Protein 8RXG (pdb70)

Secondary structure (DSSP, 8-state):
-HHHHHHHHHHHHHHTTHHHHHHHHHHHHHHHHHT-GGG-BTTBEEEHHHHHHHTT--HHHHHHHHHHHHHTTSEEE-STTEEEE-TTHHHHHHHHHHHHIIIIITHHHHH-HHHHHH-HHHHHHHS---HHHHHHHHHHHHHHHTHHHHHHHHHHT--SEEEEET-TT-HHHHHHHHHSTT-EEEEEES-HHHHHHHHHHHHHHT-TTTEEEEE--SGGGTT--GGGTT-SEEEEES-GGGGTTTTHHHHHHHHHHHHHHSPTT-EEEEEEEPS---STTTHHHHHHHHHIIIIIS---PPPHHHHHHHHHHTT-SEEEEEE-SSTTEEEEEEE-

B-factor: mean 53.88, std 21.33, range [23.77, 116.57]

Foldseek 3Di:
DVVVVVCVVVVCVVCPCVVLLVVLLVLLVVCVVLVNNVQAAQVFKDQLVVVCVVSVHPSVVVVVSQVVVVVSVQWPADDVRIIYGHPCNLVSLLSSLLVLQLCPQLVLCVPCVVVCVVPVVVSLVVRDGDVVSNVSSVVSVCPAWPLVVVLVVLLVLLWQEEEEAQCFLVPSVLSSCVNRPNHAYEYEHQDPVRLVNNCVVCVVSPNPVRYHYHHDHLLVCLVVVVVLAATQEYEYEAPLQLCPDPNVVSSLSSLLSNQVRYHAFGKYKYKHFAAQDDDPLQRPSNPSVRCCCCRRVVTDHHHPVRVQVSNVVSVQPDKDWDDINSRRIIIIIGTD

Structure (mmCIF, N/CA/C/O backbone):
data_8RXG
#
_entry.id   8RXG
#
_cell.length_a   67.205
_cell.length_b   67.205
_cell.length_c   183.006
_cell.angle_alpha   90
_cell.angle_beta   90
_cell.angle_gamma   90
#
_symmetry.space_group_name_H-M   'P 43 21 2'
#
loop_
_entity.id
_entity.type
_entity.pdbx_description
1 polymer Methyltransferase
2 non-polymer 'ZINC ION'
3 non-polymer '2-OXO-4-METHYLPENTANOIC ACID'
4 non-polymer 'CHLORIDE ION'
5 non-polymer S-ADENOSYLMETHIONINE
6 water water
#
loop_
_atom_site.group_PDB
_atom_site.id
_atom_site.type_symbol
_atom_site.label_atom_id
_atom_site.label_alt_id
_atom_site.label_comp_id
_atom_site.label_asym_id
_atom_site.label_entity_id
_atom_site.label_seq_id
_atom_site.pdbx_PDB_ins_code
_atom_site.Cartn_x
_atom_site.Cartn_y
_atom_site.Cartn_z
_atom_site.occupancy
_atom_site.B_iso_or_equiv
_atom_site.auth_seq_id
_atom_site.auth_comp_id
_atom_site.auth_asym_id
_atom_site.auth_atom_id
_atom_site.pdbx_PDB_model_num
ATOM 1 N N . HIS A 1 4 ? 42.802 5.594 10.514 1 71.53 4 HIS A N 1
ATOM 2 C CA . HIS A 1 4 ? 42.578 6.929 11.074 1 71.67 4 HIS A CA 1
ATOM 3 C C . HIS A 1 4 ? 42.774 8.019 9.983 1 70.82 4 HIS A C 1
ATOM 4 O O . HIS A 1 4 ? 41.873 8.836 9.771 1 69.63 4 HIS A O 1
ATOM 9 N N . ASP A 1 5 ? 43.926 8.008 9.272 1 70.76 5 ASP A N 1
ATOM 10 C CA . ASP A 1 5 ? 44.158 8.973 8.205 1 71.19 5 ASP A CA 1
ATOM 11 C C . ASP A 1 5 ? 43.211 8.633 7.05 1 69.54 5 ASP A C 1
ATOM 12 O O . ASP A 1 5 ? 42.558 9.536 6.52 1 69.42 5 ASP A O 1
ATOM 21 N N . ILE A 1 6 ? 43.105 7.327 6.694 1 67.95 6 ILE A N 1
ATOM 22 C CA . ILE A 1 6 ? 42.209 6.878 5.626 1 67.12 6 ILE A CA 1
ATOM 23 C C . ILE A 1 6 ? 40.755 7.211 6.024 1 63.41 6 ILE A C 1
ATOM 24 O O . ILE A 1 6 ? 40.044 7.827 5.234 1 63.35 6 ILE A O 1
ATOM 40 N N . ALA A 1 7 ? 40.346 6.867 7.259 1 60.55 7 ALA A N 1
ATOM 41 C CA . ALA A 1 7 ? 39.006 7.171 7.769 1 59.14 7 ALA A CA 1
ATOM 42 C C . ALA A 1 7 ? 38.679 8.684 7.804 1 56.53 7 ALA A C 1
ATOM 43 O O . ALA A 1 7 ? 37.548 9.033 7.539 1 56.49 7 ALA A O 1
ATOM 50 N N . ALA A 1 8 ? 39.653 9.565 8.09 1 54.81 8 ALA A N 1
ATOM 51 C CA . ALA A 1 8 ? 39.441 11.017 8.089 1 53.34 8 ALA A CA 1
ATOM 52 C C . ALA A 1 8 ? 39.187 11.522 6.7 1 51.82 8 ALA A C 1
ATOM 53 O O . ALA A 1 8 ? 38.436 12.474 6.547 1 51.82 8 ALA A O 1
ATOM 60 N N . GLN A 1 9 ? 39.88 10.972 5.69 1 50.75 9 GLN A N 1
ATOM 61 C CA . GLN A 1 9 ? 39.687 11.411 4.316 1 49.34 9 GLN A CA 1
ATOM 62 C C . GLN A 1 9 ? 38.34 10.934 3.834 1 46.83 9 GLN A C 1
ATOM 63 O O . GLN A 1 9 ? 37.586 11.718 3.268 1 46.73 9 GLN A O 1
ATOM 77 N N . HIS A 1 10 ? 37.99 9.674 4.119 1 45.39 10 HIS A N 1
ATOM 78 C CA . HIS A 1 10 ? 36.675 9.16 3.738 1 45.36 10 HIS A CA 1
ATOM 79 C C . HIS A 1 10 ? 35.558 9.931 4.45 1 42.68 10 HIS A C 1
ATOM 80 O O . HIS A 1 10 ? 34.475 10.11 3.874 1 41.68 10 HIS A O 1
ATOM 94 N N . LEU A 1 11 ? 35.83 10.427 5.701 1 40.21 11 LEU A N 1
ATOM 95 C CA . LEU A 1 11 ? 34.833 11.193 6.436 1 37.13 11 LEU A CA 1
ATOM 96 C C . LEU A 1 11 ? 34.505 12.486 5.683 1 35.26 11 LEU A C 1
ATOM 97 O O . LEU A 1 11 ? 33.332 12.742 5.412 1 34.37 11 LEU A O 1
ATOM 113 N N . ALA A 1 12 ? 35.526 13.304 5.386 1 36.14 12 ALA A N 1
ATOM 114 C CA . ALA A 1 12 ? 35.355 14.576 4.666 1 37.72 12 ALA A CA 1
ATOM 115 C C . ALA A 1 12 ? 34.721 14.375 3.286 1 36.87 12 ALA A C 1
ATOM 116 O O . ALA A 1 12 ? 33.781 15.116 2.946 1 36.85 12 ALA A O 1
ATOM 123 N N . ASP A 1 13 ? 35.168 13.331 2.542 1 36.2 13 ASP A N 1
ATOM 124 C CA . ASP A 1 13 ? 34.629 13.026 1.216 1 36.45 13 ASP A CA 1
ATOM 125 C C . ASP A 1 13 ? 33.166 12.665 1.326 1 33.7 13 ASP A C 1
ATOM 126 O O . ASP A 1 13 ? 32.38 13.109 0.509 1 33.31 13 ASP A O 1
ATOM 135 N N . GLY A 1 14 ? 32.826 11.812 2.292 1 31.93 14 GLY A N 1
ATOM 136 C CA . GLY A 1 14 ? 31.456 11.362 2.478 1 31.81 14 GLY A CA 1
ATOM 137 C C . GLY A 1 14 ? 30.521 12.465 2.912 1 31.98 14 GLY A C 1
ATOM 138 O O . GLY A 1 14 ? 29.416 12.57 2.39 1 31.52 14 GLY A O 1
ATOM 142 N N . ILE A 1 15 ? 30.986 13.357 3.812 1 32.32 15 ILE A N 1
ATOM 143 C CA . ILE A 1 15 ? 30.184 14.521 4.219 1 32.46 15 ILE A CA 1
ATOM 144 C C . ILE A 1 15 ? 29.849 15.395 2.987 1 31.34 15 ILE A C 1
ATOM 145 O O . ILE A 1 15 ? 28.704 15.79 2.8 1 31.46 15 ILE A O 1
ATOM 161 N N . ALA A 1 16 ? 30.841 15.672 2.147 1 30.98 16 ALA A N 1
ATOM 162 C CA . ALA A 1 16 ? 30.657 16.473 0.923 1 32.08 16 ALA A CA 1
ATOM 163 C C . ALA A 1 16 ? 29.676 15.779 -0.048 1 30.95 16 ALA A C 1
ATOM 164 O O . ALA A 1 16 ? 28.786 16.421 -0.577 1 32.04 16 ALA A O 1
ATOM 171 N N . ALA A 1 17 ? 29.815 14.474 -0.231 1 29.6 17 ALA A N 1
ATOM 172 C CA . ALA A 1 17 ? 28.954 13.696 -1.12 1 29.47 17 ALA A CA 1
ATOM 173 C C . ALA A 1 17 ? 27.503 13.633 -0.633 1 29.06 17 ALA A C 1
ATOM 174 O O . ALA A 1 17 ? 26.591 13.809 -1.43 1 27.93 17 ALA A O 1
ATOM 181 N N . SER A 1 18 ? 27.28 13.423 0.678 1 28.27 18 SER A N 1
ATOM 182 C CA . SER A 1 18 ? 25.934 13.349 1.226 1 28.07 18 SER A CA 1
ATOM 183 C C . SER A 1 18 ? 25.281 14.728 1.249 1 28.41 18 SER A C 1
ATOM 184 O O . SER A 1 18 ? 24.097 14.836 0.974 1 28.68 18 SER A O 1
ATOM 192 N N . GLY A 1 19 ? 26.063 15.785 1.488 1 28.72 19 GLY A N 1
ATOM 193 C CA . GLY A 1 19 ? 25.527 17.142 1.518 1 29.04 19 GLY A CA 1
ATOM 194 C C . GLY A 1 19 ? 24.311 17.311 2.445 1 28.51 19 GLY A C 1
ATOM 195 O O . GLY A 1 19 ? 24.301 16.779 3.545 1 27.82 19 GLY A O 1
ATOM 199 N N . PRO A 1 20 ? 23.217 17.955 1.976 1 28.99 20 PRO A N 1
ATOM 200 C CA . PRO A 1 20 ? 22.045 18.145 2.834 1 28.34 20 PRO A CA 1
ATOM 201 C C . PRO A 1 20 ? 21.014 17.031 2.765 1 27.54 20 PRO A C 1
ATOM 202 O O . PRO A 1 20 ? 19.985 17.159 3.422 1 27.26 20 PRO A O 1
ATOM 213 N N . ALA A 1 21 ? 21.27 15.954 2.01 1 27 21 ALA A N 1
ATOM 214 C CA . ALA A 1 21 ? 20.291 14.891 1.838 1 26.42 21 ALA A CA 1
ATOM 215 C C . ALA A 1 21 ? 19.939 14.146 3.165 1 25.95 21 ALA A C 1
ATOM 216 O O . ALA A 1 21 ? 18.748 13.936 3.367 1 25.14 21 ALA A O 1
ATOM 223 N N . PRO A 1 22 ? 20.863 13.779 4.101 1 26.04 22 PRO A N 1
ATOM 224 C CA . PRO A 1 22 ? 20.412 13.156 5.384 1 26.17 22 PRO A CA 1
ATOM 225 C C . PRO A 1 22 ? 19.443 14.034 6.181 1 26.41 22 PRO A C 1
ATOM 226 O O . PRO A 1 22 ? 18.39 13.564 6.597 1 26.97 22 PRO A O 1
ATOM 237 N N . ASP A 1 23 ? 19.754 15.346 6.313 1 26.8 23 ASP A N 1
ATOM 238 C CA . ASP A 1 23 ? 18.885 16.29 7.013 1 27.81 23 ASP A CA 1
ATOM 239 C C . ASP A 1 23 ? 17.504 16.381 6.368 1 27.25 23 ASP A C 1
ATOM 240 O O . ASP A 1 23 ? 16.519 16.294 7.087 1 27.74 23 ASP A O 1
ATOM 249 N N . LEU A 1 24 ? 17.437 16.523 5.041 1 28.09 24 LEU A N 1
ATOM 250 C CA . LEU A 1 24 ? 16.157 16.629 4.371 1 28.1 24 LEU A CA 1
ATOM 251 C C . LEU A 1 24 ? 15.389 15.357 4.433 1 25.61 24 LEU A C 1
ATOM 252 O O . LEU A 1 24 ? 14.18 15.388 4.626 1 24.88 24 LEU A O 1
ATOM 268 N N . ALA A 1 25 ? 16.078 14.217 4.26 1 25.13 25 ALA A N 1
ATOM 269 C CA . ALA A 1 25 ? 15.404 12.918 4.346 1 25.9 25 ALA A CA 1
ATOM 270 C C . ALA A 1 25 ? 14.751 12.722 5.723 1 26.75 25 ALA A C 1
ATOM 271 O O . ALA A 1 25 ? 13.616 12.227 5.81 1 26.68 25 ALA A O 1
ATOM 278 N N . ALA A 1 26 ? 15.479 13.107 6.792 1 27.18 26 ALA A N 1
ATOM 279 C CA . ALA A 1 26 ? 14.958 12.953 8.146 1 27.62 26 ALA A CA 1
ATOM 280 C C . ALA A 1 26 ? 13.794 13.891 8.383 1 26.74 26 ALA A C 1
ATOM 281 O O . ALA A 1 26 ? 12.775 13.473 8.929 1 26.06 26 ALA A O 1
ATOM 288 N N . ALA A 1 27 ? 13.944 15.174 8.044 1 27.15 27 ALA A N 1
ATOM 289 C CA . ALA A 1 27 ? 12.881 16.152 8.231 1 28.18 27 ALA A CA 1
ATOM 290 C C . ALA A 1 27 ? 11.562 15.708 7.53 1 29.1 27 ALA A C 1
ATOM 291 O O . ALA A 1 27 ? 10.49 15.748 8.154 1 28.6 27 ALA A O 1
ATOM 298 N N . ALA A 1 28 ? 11.66 15.23 6.289 1 29.29 28 ALA A N 1
ATOM 299 C CA . ALA A 1 28 ? 10.492 14.882 5.503 1 28.5 28 ALA A CA 1
ATOM 300 C C . ALA A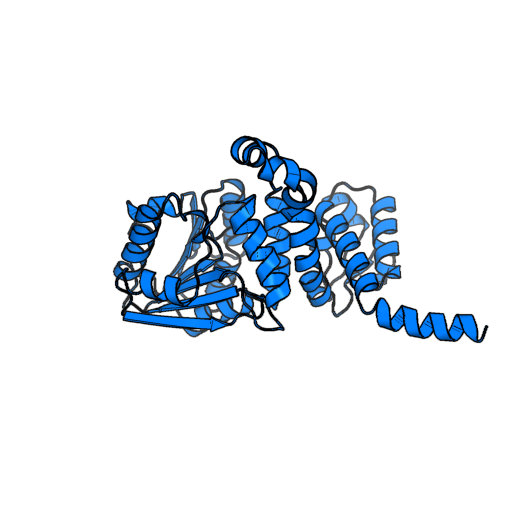 1 28 ? 9.751 13.71 6.129 1 27.73 28 ALA A C 1
ATOM 301 O O . ALA A 1 28 ? 8.516 13.724 6.188 1 28.13 28 ALA A O 1
ATOM 308 N N . ALA A 1 29 ? 10.489 12.705 6.578 1 26.99 29 ALA A N 1
ATOM 309 C CA . ALA A 1 29 ? 9.885 11.532 7.185 1 27.75 29 ALA A CA 1
ATOM 310 C C . ALA A 1 29 ? 9.232 11.88 8.534 1 28.91 29 ALA A C 1
ATOM 311 O O . ALA A 1 29 ? 8.11 11.473 8.771 1 29.42 29 ALA A O 1
ATOM 318 N N . PHE A 1 30 ? 9.914 12.63 9.398 1 29.05 30 PHE A N 1
ATOM 319 C CA . PHE A 1 30 ? 9.334 13.019 10.682 1 29.64 30 PHE A CA 1
ATOM 320 C C . PHE A 1 30 ? 8.073 13.883 10.482 1 29.66 30 PHE A C 1
ATOM 321 O O . PHE A 1 30 ? 7.043 13.664 11.175 1 29.6 30 PHE A O 1
ATOM 338 N N . LEU A 1 31 ? 8.144 14.832 9.535 1 28.88 31 LEU A N 1
ATOM 339 C CA . LEU A 1 31 ? 7.025 15.726 9.301 1 29.86 31 LEU A CA 1
ATOM 340 C C . LEU A 1 31 ? 5.851 15.078 8.586 1 29.77 31 LEU A C 1
ATOM 341 O O . LEU A 1 31 ? 4.697 15.352 8.97 1 30.15 31 LEU A O 1
ATOM 357 N N . GLU A 1 32 ? 6.094 14.13 7.639 1 28.91 32 GLU A N 1
ATOM 358 C CA . GLU A 1 32 ? 4.988 13.406 7.048 1 29.37 32 GLU A CA 1
ATOM 359 C C . GLU A 1 32 ? 4.322 12.509 8.129 1 29.28 32 GLU A C 1
ATOM 360 O O . GLU A 1 32 ? 3.093 12.5 8.238 1 28.29 32 GLU A O 1
ATOM 372 N N . MET A 1 33 ? 5.116 11.798 8.94 1 30.21 33 MET A N 1
ATOM 373 C CA . MET A 1 33 ? 4.573 10.967 10.011 1 31.58 33 MET A CA 1
ATOM 374 C C . MET A 1 33 ? 3.77 11.808 11.007 1 31.44 33 MET A C 1
ATOM 375 O O . MET A 1 33 ? 2.632 11.444 11.364 1 30.65 33 MET A O 1
ATOM 389 N N . GLY A 1 34 ? 4.345 12.946 11.414 1 30.81 34 GLY A N 1
ATOM 390 C CA . GLY A 1 34 ? 3.686 13.854 12.343 1 31.68 34 GLY A CA 1
ATOM 391 C C . GLY A 1 34 ? 2.423 14.476 11.769 1 32.04 34 GLY A C 1
ATOM 392 O O . GLY A 1 34 ? 1.452 14.644 12.491 1 31.85 34 GLY A O 1
ATOM 396 N N . ASP A 1 35 ? 2.395 14.744 10.453 1 32.09 35 ASP A N 1
ATOM 397 C CA . ASP A 1 35 ? 1.217 15.315 9.823 1 32.45 35 ASP A CA 1
ATOM 398 C C . ASP A 1 35 ? 0.095 14.304 9.741 1 31.77 35 ASP A C 1
ATOM 399 O O . ASP A 1 35 ? -1.064 14.65 10.023 1 32.47 35 ASP A O 1
ATOM 408 N N . ARG A 1 36 ? 0.416 13.057 9.42 1 30.84 36 ARG A N 1
ATOM 409 C CA . ARG A 1 36 ? -0.599 11.993 9.395 1 32.8 36 ARG A CA 1
ATOM 410 C C . ARG A 1 36 ? -1.204 11.755 10.798 1 34.63 36 ARG A C 1
ATOM 411 O O . ARG A 1 36 ? -2.399 11.467 10.929 1 34.73 36 ARG A O 1
ATOM 432 N N . LEU A 1 37 ? -0.407 11.94 11.84 1 35.62 37 LEU A N 1
ATOM 433 C CA . LEU A 1 37 ? -0.877 11.852 13.226 1 35.73 37 LEU A CA 1
ATOM 434 C C . LEU A 1 37 ? -1.71 13.064 13.656 1 36.93 37 LEU A C 1
ATOM 435 O O . LEU A 1 37 ? -2.439 12.962 14.649 1 37.72 37 LEU A O 1
ATOM 451 N N . GLY A 1 38 ? -1.565 14.193 12.961 1 36.98 38 GLY A N 1
ATOM 452 C CA . GLY A 1 38 ? -2.237 15.454 13.266 1 37.07 38 GLY A CA 1
ATOM 453 C C . GLY A 1 38 ? -1.423 16.362 14.188 1 36.84 38 GLY A C 1
ATOM 454 O O . GLY A 1 38 ? -1.907 17.417 14.589 1 37.31 38 GLY A O 1
ATOM 458 N N . VAL A 1 39 ? -0.185 15.953 14.531 1 35.82 39 VAL A N 1
ATOM 459 C CA . VAL A 1 39 ? 0.745 16.675 15.395 1 35.5 39 VAL A CA 1
ATOM 460 C C . VAL A 1 39 ? 1.36 17.923 14.747 1 33.97 39 VAL A C 1
ATOM 461 O O . VAL A 1 39 ? 1.507 18.958 15.416 1 33.31 39 VAL A O 1
ATOM 474 N N . VAL A 1 40 ? 1.72 17.849 13.463 1 33.98 40 VAL A N 1
ATOM 475 C CA . VAL A 1 40 ? 2.423 18.957 12.817 1 34.02 40 VAL A CA 1
ATOM 476 C C . VAL A 1 40 ? 1.612 20.275 12.851 1 34.71 40 VAL A C 1
ATOM 477 O O . VAL A 1 40 ? 2.202 21.343 13.061 1 34.26 40 VAL A O 1
ATOM 490 N N . ALA A 1 41 ? 0.289 20.203 12.738 1 36.08 41 ALA A N 1
ATOM 491 C CA . ALA A 1 41 ? -0.609 21.362 12.825 1 38.12 41 ALA A CA 1
ATOM 492 C C . ALA A 1 41 ? -0.507 22.099 14.192 1 39.87 41 ALA A C 1
ATOM 493 O O . ALA A 1 41 ? -0.905 23.269 14.291 1 41.41 41 ALA A O 1
ATOM 500 N N . HIS A 1 42 ? -0.075 21.404 15.251 1 39.29 42 HIS A N 1
ATOM 501 C CA . HIS A 1 42 ? 0.075 22.029 16.58 1 39.17 42 HIS A CA 1
ATOM 502 C C . HIS A 1 42 ? 1.528 22.543 16.803 1 39.49 42 HIS A C 1
ATOM 503 O O . HIS A 1 42 ? 1.795 23.138 17.85 1 40.01 42 HIS A O 1
ATOM 517 N N . LEU A 1 43 ? 2.448 22.325 15.849 1 39.07 43 LEU A N 1
ATOM 518 C CA . LEU A 1 43 ? 3.825 22.779 15.938 1 39.37 43 LEU A CA 1
ATOM 519 C C . LEU A 1 43 ? 4.01 24.141 15.264 1 40.42 43 LEU A C 1
ATOM 520 O O . LEU A 1 43 ? 3.723 24.301 14.065 1 41.31 43 LEU A O 1
ATOM 536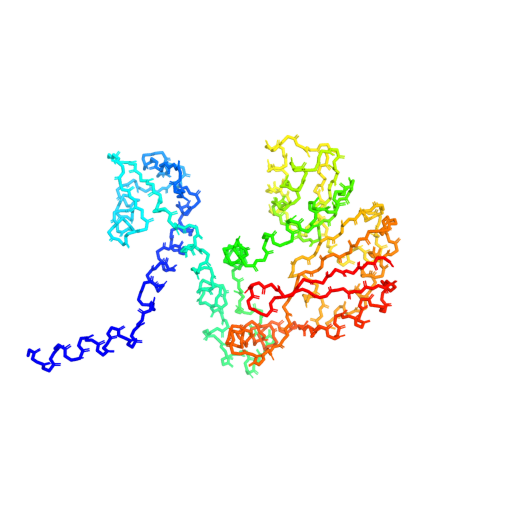 N N . ASP A 1 44 ? 4.514 25.108 16.035 1 39.41 44 ASP A N 1
ATOM 537 C CA . ASP A 1 44 ? 4.738 26.456 15.573 1 40.37 44 ASP A CA 1
ATOM 538 C C . ASP A 1 44 ? 5.939 27.061 16.322 1 39.88 44 ASP A C 1
ATOM 539 O O . ASP A 1 44 ? 6.092 26.838 17.532 1 39.52 44 ASP A O 1
ATOM 548 N N . PRO A 1 45 ? 6.794 27.849 15.634 1 40.46 45 PRO A N 1
ATOM 549 C CA . PRO A 1 45 ? 7.943 28.437 16.33 1 40.9 45 PRO A CA 1
ATOM 550 C C . PRO A 1 45 ? 7.601 29.467 17.42 1 41.12 45 PRO A C 1
ATOM 551 O O . PRO A 1 45 ? 8.476 29.799 18.204 1 42.09 45 PRO A O 1
ATOM 562 N N . ASP A 1 46 ? 6.389 30.036 17.418 1 40.29 46 ASP A N 1
ATOM 563 C CA . ASP A 1 46 ? 5.991 31.078 18.345 1 41.69 46 ASP A CA 1
ATOM 564 C C . ASP A 1 46 ? 5.103 30.61 19.512 1 42.16 46 ASP A C 1
ATOM 565 O O . ASP A 1 46 ? 4.665 31.443 20.298 1 43.75 46 ASP A O 1
ATOM 574 N N . ARG A 1 47 ? 4.809 29.322 19.618 1 41.7 47 ARG A N 1
ATOM 575 C CA . ARG A 1 47 ? 4.029 28.801 20.751 1 42.31 47 ARG A CA 1
ATOM 576 C C . ARG A 1 47 ? 4.327 27.329 21.01 1 40.48 47 ARG A C 1
ATOM 577 O O . ARG A 1 47 ? 4.88 26.634 20.165 1 38.44 47 ARG A O 1
ATOM 598 N N . THR A 1 48 ? 3.994 26.882 22.223 1 40.55 48 THR A N 1
ATOM 599 C CA . THR A 1 48 ? 4.212 25.504 22.604 1 41.11 48 THR A CA 1
ATOM 600 C C . THR A 1 48 ? 2.997 24.617 22.377 1 42.19 48 THR A C 1
ATOM 601 O O . THR A 1 48 ? 1.863 25.049 22.444 1 43.85 48 THR A O 1
ATOM 612 N N . LEU A 1 49 ? 3.273 23.36 22.209 1 41.57 49 LEU A N 1
ATOM 613 C CA . LEU A 1 49 ? 2.34 22.268 22.122 1 42.4 49 LEU A CA 1
ATOM 614 C C . LEU A 1 49 ? 2.371 21.671 23.548 1 42.08 49 LEU A C 1
ATOM 615 O O . LEU A 1 49 ? 3.439 21.268 24.012 1 42.71 49 LEU A O 1
ATOM 631 N N . GLU A 1 50 ? 1.235 21.574 24.21 1 40.52 50 GLU A N 1
ATOM 632 C CA . GLU A 1 50 ? 1.126 20.914 25.515 1 39.57 50 GLU A CA 1
ATOM 633 C C . GLU A 1 50 ? 0.709 19.471 25.268 1 39.43 50 GLU A C 1
ATOM 634 O O . GLU A 1 50 ? -0.397 19.223 24.787 1 39.41 50 GLU A O 1
ATOM 646 N N . THR A 1 51 ? 1.603 18.515 25.561 1 39.09 51 THR A N 1
ATOM 647 C CA . THR A 1 51 ? 1.338 17.11 25.248 1 40.35 51 THR A CA 1
ATOM 648 C C . THR A 1 51 ? 0.094 16.535 25.885 1 41.44 51 THR A C 1
ATOM 649 O O . THR A 1 51 ? -0.563 15.72 25.247 1 42.07 51 THR A O 1
ATOM 660 N N . ALA A 1 52 ? -0.236 16.906 27.133 1 41.92 52 ALA A N 1
ATOM 661 C CA . ALA A 1 52 ? -1.43 16.372 27.793 1 42.38 52 ALA A CA 1
ATOM 662 C C . ALA A 1 52 ? -2.694 16.701 26.981 1 42.26 52 ALA A C 1
ATOM 663 O O . ALA A 1 52 ? -3.564 15.837 26.828 1 43.51 52 ALA A O 1
ATOM 670 N N . GLU A 1 53 ? -2.792 17.939 26.477 1 39.55 53 GLU A N 1
ATOM 671 C CA . GLU A 1 53 ? -3.95 18.382 25.73 1 40.44 53 GLU A CA 1
ATOM 672 C C . GLU A 1 53 ? -3.999 17.884 24.307 1 40.85 53 GLU A C 1
ATOM 673 O O . GLU A 1 53 ? -5.06 17.456 23.846 1 41.55 53 GLU A O 1
ATOM 685 N N . VAL A 1 54 ? -2.842 17.897 23.619 1 39.7 54 VAL A N 1
ATOM 686 C CA . VAL A 1 54 ? -2.721 17.464 22.212 1 39.7 54 VAL A CA 1
ATOM 687 C C . VAL A 1 54 ? -2.939 15.965 22.082 1 38.69 54 VAL A C 1
ATOM 688 O O . VAL A 1 54 ? -3.618 15.526 21.151 1 38.9 54 VAL A O 1
ATOM 701 N N . ALA A 1 55 ? -2.427 15.177 23.025 1 38.18 55 ALA A N 1
ATOM 702 C CA . ALA A 1 55 ? -2.65 13.727 23.01 1 39.35 55 ALA A CA 1
ATOM 703 C C . ALA A 1 55 ? -4.152 13.436 23.133 1 40.18 55 ALA A C 1
ATOM 704 O O . ALA A 1 55 ? -4.647 12.611 22.386 1 41.03 55 ALA A O 1
ATOM 711 N N . ALA A 1 56 ? -4.885 14.198 23.988 1 39.21 56 ALA A N 1
ATOM 712 C CA . ALA A 1 56 ? -6.347 14.014 24.13 1 40.03 56 ALA A CA 1
ATOM 713 C C . ALA A 1 56 ? -7.095 14.473 22.851 1 40.59 56 ALA A C 1
ATOM 714 O O . ALA A 1 56 ? -8.003 13.786 22.398 1 40.53 56 ALA A O 1
ATOM 721 N N . ALA A 1 57 ? -6.671 15.6 22.25 1 40.35 57 ALA A N 1
ATOM 722 C CA . ALA A 1 57 ? -7.279 16.156 21.041 1 41.03 57 ALA A CA 1
ATOM 723 C C . ALA A 1 57 ? -7.114 15.237 19.805 1 42.42 57 ALA A C 1
ATOM 724 O O . ALA A 1 57 ? -8.041 15.101 18.998 1 43.84 57 ALA A O 1
ATOM 731 N N . LEU A 1 58 ? -5.95 14.614 19.683 1 40.76 58 LEU A N 1
ATOM 732 C CA . LEU A 1 58 ? -5.641 13.698 18.601 1 41.04 58 LEU A CA 1
ATOM 733 C C . LEU A 1 58 ? -5.951 12.225 18.918 1 42.21 58 LEU A C 1
ATOM 734 O O . LEU A 1 58 ? -5.67 11.367 18.074 1 42.85 58 LEU A O 1
ATOM 750 N N . ASP A 1 59 ? -6.465 11.923 20.113 1 42.25 59 ASP A N 1
ATOM 751 C CA . ASP A 1 59 ? -6.748 10.559 20.556 1 44.29 59 ASP A CA 1
ATOM 752 C C . ASP A 1 59 ? -5.508 9.647 20.415 1 44.28 59 ASP A C 1
ATOM 753 O O . ASP A 1 59 ? -5.577 8.555 19.836 1 45.18 59 ASP A O 1
ATOM 762 N N . LEU A 1 60 ? -4.366 10.14 20.915 1 42.63 60 LEU A N 1
ATOM 763 C CA . LEU A 1 60 ? -3.133 9.388 20.955 1 41.87 60 LEU A CA 1
ATOM 764 C C . LEU A 1 60 ? -2.713 9.131 22.39 1 43.22 60 LEU A C 1
ATOM 765 O O . LEU A 1 60 ? -2.938 10.003 23.225 1 44.02 60 LEU A O 1
ATOM 781 N N . PRO A 1 61 ? -2.061 7.995 22.727 1 43.76 61 PRO A N 1
ATOM 782 C CA . PRO A 1 61 ? -1.521 7.85 24.088 1 43.81 61 PRO A CA 1
ATOM 783 C C . PRO A 1 61 ? -0.429 8.904 24.298 1 42.85 61 PRO A C 1
ATOM 784 O O . PRO A 1 61 ? 0.436 9.1 23.42 1 41.59 61 PRO A O 1
ATOM 795 N N . GLU A 1 62 ? -0.517 9.658 25.425 1 41.9 62 GLU A N 1
ATOM 796 C CA . GLU A 1 62 ? 0.452 10.697 25.697 1 41.64 62 GLU A CA 1
ATOM 797 C C . GLU A 1 62 ? 1.897 10.151 25.752 1 41.57 62 GLU A C 1
ATOM 798 O O . GLU A 1 62 ? 2.769 10.819 25.184 1 41.03 62 GLU A O 1
ATOM 810 N N . PRO A 1 63 ? 2.196 8.965 26.359 1 41.35 63 PRO A N 1
ATOM 811 C CA . PRO A 1 63 ? 3.588 8.492 26.349 1 40.9 63 PRO A CA 1
ATOM 812 C C . PRO A 1 63 ? 4.182 8.339 24.912 1 39.76 63 PRO A C 1
ATOM 813 O O . PRO A 1 63 ? 5.323 8.74 24.682 1 38.67 63 PRO A O 1
ATOM 824 N N . ALA A 1 64 ? 3.39 7.827 23.952 1 39.38 64 ALA A N 1
ATOM 825 C CA . ALA A 1 64 ? 3.779 7.677 22.542 1 39.09 64 ALA A CA 1
ATOM 826 C C . ALA A 1 64 ? 4.017 9.04 21.88 1 38.04 64 ALA A C 1
ATOM 827 O O . ALA A 1 64 ? 5.03 9.209 21.182 1 38.84 64 ALA A O 1
ATOM 834 N N . LEU A 1 65 ? 3.118 10.033 22.128 1 36.85 65 LEU A N 1
ATOM 835 C CA . LEU A 1 6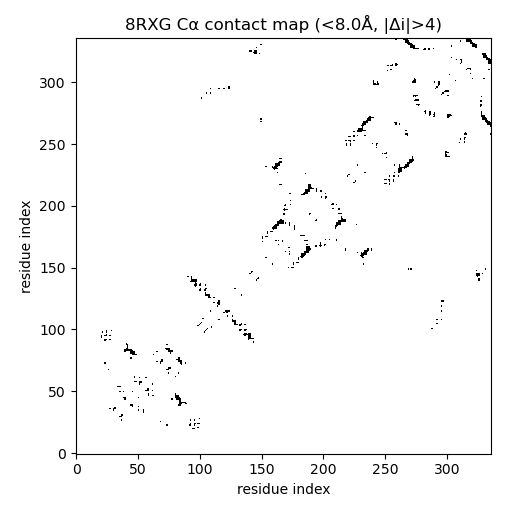5 ? 3.304 11.386 21.614 1 36.82 65 LEU A CA 1
ATOM 836 C C . LEU A 1 65 ? 4.589 11.996 22.158 1 36.82 65 LEU A C 1
ATOM 837 O O . LEU A 1 65 ? 5.332 12.648 21.414 1 36.79 65 LEU A O 1
ATOM 853 N N . VAL A 1 66 ? 4.864 11.773 23.453 1 37.25 66 VAL A N 1
ATOM 854 C CA . VAL A 1 66 ? 6.054 12.326 24.086 1 37.01 66 VAL A CA 1
ATOM 855 C C . VAL A 1 66 ? 7.319 11.731 23.453 1 35.62 66 VAL A C 1
ATOM 856 O O . VAL A 1 66 ? 8.273 12.465 23.237 1 35.08 66 VAL A O 1
ATOM 869 N N . ARG A 1 67 ? 7.336 10.407 23.209 1 35.4 67 ARG A N 1
ATOM 870 C CA . ARG A 1 67 ? 8.487 9.739 22.584 1 36.23 67 ARG A CA 1
ATOM 871 C C . ARG A 1 67 ? 8.734 10.277 21.16 1 36.08 67 ARG A C 1
ATOM 872 O O . ARG A 1 67 ? 9.879 10.465 20.771 1 36.66 67 ARG A O 1
ATOM 893 N N . TYR A 1 68 ? 7.654 10.55 20.394 1 35.55 68 TYR A N 1
ATOM 894 C CA . TYR A 1 68 ? 7.757 11.138 19.068 1 34.12 68 TYR A CA 1
ATOM 895 C C . TYR A 1 68 ? 8.373 12.533 19.187 1 33.23 68 TYR A C 1
ATOM 896 O O . TYR A 1 68 ? 9.327 12.837 18.477 1 33.11 68 TYR A O 1
ATOM 914 N N . LEU A 1 69 ? 7.85 13.357 20.084 1 32.95 69 LEU A N 1
ATOM 915 C CA . LEU A 1 69 ? 8.34 14.72 20.285 1 33.46 69 LEU A CA 1
ATOM 916 C C . LEU A 1 69 ? 9.777 14.772 20.798 1 33.62 69 LEU A C 1
ATOM 917 O O . LEU A 1 69 ? 10.528 15.652 20.372 1 34.07 69 LEU A O 1
ATOM 933 N N . ASP A 1 70 ? 10.18 13.808 21.626 1 34.07 70 ASP A N 1
ATOM 934 C CA . ASP A 1 70 ? 11.561 13.691 22.089 1 34.85 70 ASP A CA 1
ATOM 935 C C . ASP A 1 70 ? 12.496 13.265 20.94 1 33.62 70 ASP A C 1
ATOM 936 O O . ASP A 1 70 ? 13.638 13.686 20.941 1 33.23 70 ASP A O 1
ATOM 945 N N . ALA A 1 71 ? 12.034 12.427 20.009 1 32.43 71 ALA A N 1
ATOM 946 C CA . ALA A 1 71 ? 12.825 12.073 18.834 1 32.86 71 ALA A CA 1
ATOM 947 C C . ALA A 1 71 ? 12.962 13.316 17.949 1 31.91 71 ALA A C 1
ATOM 948 O O . ALA A 1 71 ? 14.066 13.601 17.492 1 31.31 71 ALA A O 1
ATOM 955 N N . VAL A 1 72 ? 11.866 14.085 17.726 1 32.03 72 VAL A N 1
ATOM 956 C CA . VAL A 1 72 ? 11.967 15.29 16.869 1 33.29 72 VAL A CA 1
ATOM 957 C C . VAL A 1 72 ? 12.755 16.423 17.597 1 32.77 72 VAL A C 1
ATOM 958 O O . VAL A 1 72 ? 13.394 17.256 16.931 1 33.05 72 VAL A O 1
ATOM 971 N N . GLU A 1 73 ? 12.797 16.406 18.924 1 31.8 73 GLU A N 1
ATOM 972 C CA . GLU A 1 73 ? 13.622 17.321 19.695 1 32.12 73 GLU A CA 1
ATOM 973 C C . GLU A 1 73 ? 15.1 16.961 19.479 1 32.26 73 GLU A C 1
ATOM 974 O O . GLU A 1 73 ? 15.944 17.844 19.267 1 31.63 73 GLU A O 1
ATOM 986 N N . SE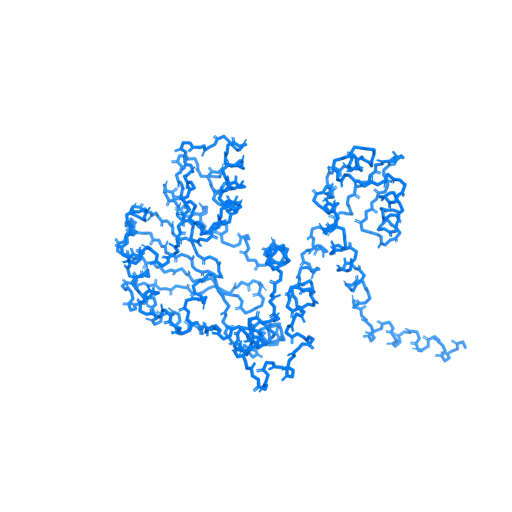R A 1 74 ? 15.421 15.665 19.555 1 33.1 74 SER A N 1
ATOM 987 C CA . SER A 1 74 ? 16.787 15.198 19.313 1 33.84 74 SER A CA 1
ATOM 988 C C . SER A 1 74 ? 17.238 15.584 17.878 1 33.86 74 SER A C 1
ATOM 989 O O . SER A 1 74 ? 18.365 16.036 17.661 1 33.11 74 SER A O 1
ATOM 997 N N . ALA A 1 75 ? 16.308 15.493 16.93 1 33.75 75 ALA A N 1
ATOM 998 C CA . ALA A 1 75 ? 16.529 15.875 15.545 1 34.25 75 ALA A CA 1
ATOM 999 C C . ALA A 1 75 ? 16.765 17.374 15.329 1 34.07 75 ALA A C 1
ATOM 1000 O O . ALA A 1 75 ? 17.229 17.738 14.271 1 35.02 75 ALA A O 1
ATOM 1007 N N . GLY A 1 76 ? 16.413 18.216 16.312 1 33.68 76 GLY A N 1
ATOM 1008 C CA . GLY A 1 76 ? 16.539 19.666 16.232 1 33.55 76 GLY A CA 1
ATOM 1009 C C . GLY A 1 76 ? 15.346 20.378 15.617 1 33.73 76 GLY A C 1
ATOM 1010 O O . GLY A 1 76 ? 15.395 21.596 15.4 1 33.89 76 GLY A O 1
ATOM 1014 N N . LEU A 1 77 ? 14.237 19.66 15.407 1 32.36 77 LEU A N 1
ATOM 1015 C CA . LEU A 1 77 ? 13.039 20.239 14.809 1 31.71 77 LEU A CA 1
ATOM 1016 C C . LEU A 1 77 ? 12.112 20.912 15.79 1 31.61 77 LEU A C 1
ATOM 1017 O O . LEU A 1 77 ? 11.307 21.759 15.38 1 31.33 77 LEU A O 1
ATOM 1033 N N . VAL A 1 78 ? 12.195 20.536 17.075 1 32.3 78 VAL A N 1
ATOM 1034 C CA . VAL A 1 78 ? 11.425 21.138 18.164 1 33.34 78 VAL A CA 1
ATOM 1035 C C . VAL A 1 78 ? 12.37 21.34 19.376 1 35.11 78 VAL A C 1
ATOM 1036 O O . VAL A 1 78 ? 13.426 20.708 19.474 1 35.13 78 VAL A O 1
ATOM 1049 N N . ILE A 1 79 ? 11.958 22.237 20.279 1 35.56 79 ILE A N 1
ATOM 1050 C CA . ILE A 1 79 ? 12.614 22.589 21.519 1 37.96 79 ILE A CA 1
ATOM 1051 C C . ILE A 1 79 ? 11.657 22.237 22.69 1 38.28 79 ILE A C 1
ATOM 1052 O O . ILE A 1 79 ? 10.48 22.581 22.64 1 36.94 79 ILE A O 1
ATOM 1068 N N . ARG A 1 80 ? 12.142 21.517 23.679 1 39.77 80 ARG A N 1
ATOM 1069 C CA . ARG A 1 80 ? 11.349 21.193 24.874 1 42.88 80 ARG A CA 1
ATOM 1070 C C . ARG A 1 80 ? 11.472 22.41 25.776 1 44.95 80 ARG A C 1
ATOM 1071 O O . ARG A 1 80 ? 12.597 22.751 26.137 1 45.21 80 ARG A O 1
ATOM 1092 N N . GLU A 1 81 ? 10.373 23.109 26.08 1 46.72 81 GLU A N 1
ATOM 1093 C CA . GLU A 1 81 ? 10.443 24.281 26.958 1 50.12 81 GLU A CA 1
ATOM 1094 C C . GLU A 1 81 ? 10.331 23.838 28.439 1 53.25 81 GLU A C 1
ATOM 1095 O O . GLU A 1 81 ? 11.295 23.96 29.19 1 55.96 81 GLU A O 1
ATOM 1107 N N . GLY A 1 82 ? 9.213 23.282 28.832 1 52.56 82 GLY A N 1
ATOM 1108 C CA . GLY A 1 82 ? 9.057 22.678 30.148 1 53.08 82 GLY A CA 1
ATOM 1109 C C . GLY A 1 82 ? 8.688 21.219 29.961 1 52.96 82 GLY A C 1
ATOM 1110 O O . GLY A 1 82 ? 8.688 20.703 28.827 1 53.28 82 GLY A O 1
ATOM 1114 N N . GLU A 1 83 ? 8.295 20.536 31.063 1 51.81 83 GLU A N 1
ATOM 1115 C CA . GLU A 1 83 ? 7.807 19.157 30.923 1 50.79 83 GLU A CA 1
ATOM 1116 C C . GLU A 1 83 ? 6.451 19.238 30.205 1 47.59 83 GLU A C 1
ATOM 1117 O O . GLU A 1 83 ? 5.644 20.128 30.48 1 46.42 83 GLU A O 1
ATOM 1129 N N . GLY A 1 84 ? 6.269 18.388 29.228 1 47.28 84 GLY A N 1
ATOM 1130 C CA . GLY A 1 84 ? 5.044 18.35 28.451 1 46.32 84 GLY A CA 1
ATOM 1131 C C . GLY A 1 84 ? 4.799 19.533 27.544 1 44.3 84 GLY A C 1
ATOM 1132 O O . GLY A 1 84 ? 3.666 19.694 27.102 1 45.27 84 GLY A O 1
ATOM 1136 N N . ARG A 1 85 ? 5.813 20.388 27.261 1 41.42 85 ARG A N 1
ATOM 1137 C CA . ARG A 1 85 ? 5.623 21.512 26.333 1 39.59 85 ARG A CA 1
ATOM 1138 C C . ARG A 1 85 ? 6.77 21.58 25.356 1 39.95 85 ARG A C 1
ATOM 1139 O O . ARG A 1 85 ? 7.923 21.484 25.759 1 40.71 85 ARG A O 1
ATOM 1160 N N . TYR A 1 86 ? 6.442 21.691 24.066 1 38.96 86 TYR A N 1
ATOM 1161 C CA . TYR A 1 86 ? 7.393 21.718 22.966 1 38.37 86 TYR A CA 1
ATOM 1162 C C . TYR A 1 86 ? 7.054 22.836 22.017 1 38.51 86 TYR A C 1
ATOM 1163 O O . TYR A 1 86 ? 5.895 23.038 21.702 1 39.21 86 TYR A O 1
ATOM 1181 N N . ARG A 1 87 ? 8.075 23.522 21.515 1 37.07 87 ARG A N 1
ATOM 1182 C CA . ARG A 1 87 ? 7.943 24.603 20.55 1 36.87 87 ARG A CA 1
ATOM 1183 C C . ARG A 1 87 ? 8.705 24.179 19.278 1 35.32 87 ARG A C 1
ATOM 1184 O O . ARG A 1 87 ? 9.744 23.555 19.397 1 35.1 87 ARG A O 1
ATOM 1205 N N . ALA A 1 88 ? 8.245 24.549 18.106 1 34.56 88 ALA A N 1
ATOM 1206 C CA . ALA A 1 88 ? 8.966 24.24 16.866 1 33.87 88 ALA A CA 1
ATOM 1207 C C . ALA A 1 88 ? 10.26 25.08 16.827 1 32.89 88 ALA A C 1
ATOM 1208 O O . ALA A 1 88 ? 10.333 26.165 17.414 1 33.49 88 ALA A O 1
ATOM 1215 N N . CYS A 1 89 ? 11.295 24.558 16.186 1 32.55 89 CYS A N 1
ATOM 1216 C CA . CYS A 1 89 ? 12.56 25.281 16.038 1 32.18 89 CYS A CA 1
ATOM 1217 C C . CYS A 1 89 ? 12.323 26.615 15.276 1 32 89 CYS A C 1
ATOM 1218 O O . CYS A 1 89 ? 11.312 26.735 14.565 1 30.19 89 CYS A O 1
ATOM 1226 N N . PRO A 1 90 ? 13.194 27.637 15.427 1 33.55 90 PRO A N 1
ATOM 1227 C CA . PRO A 1 90 ? 12.918 28.928 14.777 1 34.22 90 PRO A CA 1
ATOM 1228 C C . PRO A 1 90 ? 12.643 28.886 13.273 1 34.12 90 PRO A C 1
ATOM 1229 O O . PRO A 1 90 ? 11.761 29.605 12.787 1 35.73 90 PRO A O 1
ATOM 1240 N N . ASP A 1 91 ? 13.354 28.036 12.55 1 32.89 91 ASP A N 1
ATOM 1241 C CA . ASP A 1 91 ? 13.201 27.904 11.094 1 32.32 91 ASP A CA 1
ATOM 1242 C C . ASP A 1 91 ? 12.319 26.736 10.659 1 31.15 91 ASP A C 1
ATOM 1243 O O . ASP A 1 91 ? 12.368 26.309 9.491 1 30.53 91 ASP A O 1
ATOM 1252 N N . PHE A 1 92 ? 11.416 26.305 11.54 1 30.49 92 PHE A N 1
ATOM 1253 C CA . PHE A 1 92 ? 10.529 25.198 11.245 1 30.56 92 PHE A CA 1
ATOM 1254 C C . PHE A 1 92 ? 9.749 25.358 9.934 1 30.16 92 PHE A C 1
ATOM 1255 O O . PHE A 1 92 ? 9.594 24.384 9.209 1 28.63 92 PHE A O 1
ATOM 1272 N N . ASP A 1 93 ? 9.21 26.562 9.663 1 30.46 93 ASP A N 1
ATOM 1273 C CA . ASP A 1 93 ? 8.371 26.766 8.483 1 31.55 93 ASP A CA 1
ATOM 1274 C C . ASP A 1 93 ? 9.139 26.595 7.159 1 31.19 93 ASP A C 1
ATOM 1275 O O . ASP A 1 93 ? 8.562 26.093 6.193 1 31.25 93 ASP A O 1
ATOM 1284 N N . THR A 1 94 ? 10.461 26.951 7.127 1 30.48 94 THR A N 1
ATOM 1285 C CA . THR A 1 94 ? 11.298 26.732 5.959 1 31.16 94 THR A CA 1
ATOM 1286 C C . THR A 1 94 ? 11.596 25.232 5.81 1 29.8 94 THR A C 1
ATOM 1287 O O . THR A 1 94 ? 11.581 24.721 4.697 1 28.44 94 THR A O 1
ATOM 1298 N N . ILE A 1 95 ? 11.833 24.529 6.924 1 28.69 95 ILE A N 1
ATOM 1299 C CA . ILE A 1 95 ? 12.102 23.093 6.916 1 28.73 95 ILE A CA 1
ATOM 1300 C C . ILE A 1 95 ? 10.847 22.371 6.403 1 28.42 95 ILE A C 1
ATOM 1301 O O . ILE A 1 95 ? 10.948 21.485 5.551 1 28.17 95 ILE A O 1
ATOM 1317 N N . ARG A 1 96 ? 9.679 22.78 6.918 1 27.19 96 ARG A N 1
ATOM 1318 C CA . ARG A 1 96 ? 8.398 22.216 6.492 1 27.7 96 ARG A CA 1
ATOM 1319 C C . ARG A 1 96 ? 8.156 22.473 4.978 1 26.56 96 ARG A C 1
ATOM 1320 O O . ARG A 1 96 ? 7.72 21.59 4.264 1 25.22 96 ARG A O 1
ATOM 1341 N N . HIS A 1 97 ? 8.472 23.671 4.505 1 27.13 97 HIS A N 1
ATOM 1342 C CA . HIS A 1 97 ? 8.399 24.004 3.087 1 27.32 97 HIS A CA 1
ATOM 1343 C C . HIS A 1 97 ? 9.242 23.033 2.23 1 26.32 97 HIS A C 1
ATOM 1344 O O . HIS A 1 97 ? 8.745 22.45 1.274 1 26.99 97 HIS A O 1
ATOM 1358 N N . GLN A 1 98 ? 10.521 22.844 2.598 1 25.45 98 GLN A N 1
ATOM 1359 C CA . GLN A 1 98 ? 11.404 21.972 1.866 1 26.49 98 GLN A CA 1
ATOM 1360 C C . GLN A 1 98 ? 10.9 20.527 1.862 1 26.64 98 GLN A C 1
ATOM 1361 O O . GLN A 1 98 ? 10.975 19.835 0.818 1 25.36 98 GLN A O 1
ATOM 1375 N N . ALA A 1 99 ? 10.443 20.073 3.028 1 26.44 99 ALA A N 1
ATOM 1376 C CA . ALA A 1 99 ? 9.847 18.75 3.169 1 27.42 99 ALA A CA 1
ATOM 1377 C C . ALA A 1 99 ? 8.657 18.543 2.224 1 27.69 99 ALA A C 1
ATOM 1378 O O . ALA A 1 99 ? 8.4 17.413 1.837 1 27.57 99 ALA A O 1
ATOM 1385 N N . GLY A 1 100 ? 7.919 19.614 1.91 1 26.37 100 GLY A N 1
ATOM 1386 C CA . GLY A 1 100 ? 6.807 19.582 0.98 1 26.54 100 GLY A CA 1
ATOM 1387 C C . GLY A 1 100 ? 7.169 19.026 -0.382 1 27.22 100 GLY A C 1
ATOM 1388 O O . GLY A 1 100 ? 6.408 18.251 -0.963 1 27.76 100 GLY A O 1
ATOM 1392 N N . TYR A 1 101 ? 8.351 19.394 -0.909 1 27.06 101 TYR A N 1
ATOM 1393 C CA . TYR A 1 101 ? 8.789 18.849 -2.205 1 27.35 101 TYR A CA 1
ATOM 1394 C C . TYR A 1 101 ? 9.006 17.341 -2.119 1 27.38 101 TYR A C 1
ATOM 1395 O O . TYR A 1 101 ? 8.593 16.621 -3.009 1 27.43 101 TYR A O 1
ATOM 1413 N N . ILE A 1 102 ? 9.677 16.871 -1.043 1 26.7 102 ILE A N 1
ATOM 1414 C CA . ILE A 1 102 ? 9.981 15.459 -0.866 1 27.82 102 ILE A CA 1
ATOM 1415 C C . ILE A 1 102 ? 8.666 14.695 -0.696 1 27.75 102 ILE A C 1
ATOM 1416 O O . ILE A 1 102 ? 8.501 13.62 -1.282 1 28.13 102 ILE A O 1
ATOM 1432 N N . SER A 1 103 ? 7.776 15.2 0.178 1 27.03 103 SER A N 1
ATOM 1433 C CA . SER A 1 103 ? 6.472 14.594 0.38 1 28.52 103 SER A CA 1
ATOM 1434 C C . SER A 1 103 ? 5.675 14.506 -0.933 1 28.91 103 SER A C 1
ATOM 1435 O O . SER A 1 103 ? 5.086 13.475 -1.206 1 29.18 103 SER A O 1
ATOM 1443 N N . TRP A 1 104 ? 5.675 15.543 -1.73 1 29.31 104 TRP A N 1
ATOM 1444 C CA . TRP A 1 104 ? 4.943 15.555 -2.985 1 29.07 104 TRP A CA 1
ATOM 1445 C C . TRP A 1 104 ? 5.467 14.498 -3.954 1 29.17 104 TRP A C 1
ATOM 1446 O O . TRP A 1 104 ? 4.69 13.688 -4.45 1 29.45 104 TRP A O 1
ATOM 1467 N N . THR A 1 105 ? 6.79 14.455 -4.173 1 28.97 105 THR A N 1
ATOM 1468 C CA . THR A 1 105 ? 7.343 13.488 -5.119 1 28.2 105 THR A CA 1
ATOM 1469 C C . THR A 1 105 ? 7.312 12.032 -4.592 1 28.37 105 THR A C 1
ATOM 1470 O O . THR A 1 105 ? 7.061 11.125 -5.375 1 27.62 105 THR A O 1
ATOM 1481 N N . MET A 1 106 ? 7.655 11.821 -3.314 1 27.93 106 MET A N 1
ATOM 1482 C CA . MET A 1 106 ? 7.848 10.504 -2.725 1 28.83 106 MET A CA 1
ATOM 1483 C C . MET A 1 106 ? 6.649 9.921 -2.007 1 30.43 106 MET A C 1
ATOM 1484 O O . MET A 1 106 ? 6.613 8.711 -1.781 1 31.07 106 MET A O 1
ATOM 1498 N N . ASN A 1 107 ? 5.7 10.751 -1.593 1 30.71 107 ASN A N 1
ATOM 1499 C CA . ASN A 1 107 ? 4.536 10.298 -0.857 1 30.11 107 ASN A CA 1
ATOM 1500 C C . ASN A 1 107 ? 3.261 10.479 -1.708 1 31 107 ASN A C 1
ATOM 1501 O O . ASN A 1 107 ? 2.638 9.497 -2.054 1 30.94 107 ASN A O 1
ATOM 1512 N N . ALA A 1 108 ? 2.866 11.724 -2.024 1 30.87 108 ALA A N 1
ATOM 1513 C CA . ALA A 1 108 ? 1.674 11.984 -2.797 1 31.96 108 ALA A CA 1
ATOM 1514 C C . ALA A 1 108 ? 1.638 11.223 -4.137 1 33.09 108 ALA A C 1
ATOM 1515 O O . ALA A 1 108 ? 0.593 10.666 -4.477 1 33.59 108 ALA A O 1
ATOM 1522 N N . ASN A 1 109 ? 2.775 11.19 -4.869 1 32.41 109 ASN A N 1
ATOM 1523 C CA . ASN A 1 109 ? 2.893 10.517 -6.154 1 32.1 109 ASN A CA 1
ATOM 1524 C C . ASN A 1 109 ? 3.496 9.114 -6.099 1 31.78 109 ASN A C 1
ATOM 1525 O O . ASN A 1 109 ? 3.829 8.565 -7.157 1 31.94 109 ASN A O 1
ATOM 1536 N N . ARG A 1 110 ? 3.543 8.508 -4.909 1 31.69 110 ARG A N 1
ATOM 1537 C CA . ARG A 1 110 ? 4.045 7.152 -4.709 1 32.18 110 ARG A CA 1
ATOM 1538 C C . ARG A 1 110 ? 3.385 6.098 -5.601 1 33.95 110 ARG A C 1
ATOM 1539 O O . ARG A 1 110 ? 4.103 5.21 -6.081 1 35.01 110 ARG A O 1
ATOM 1560 N N . PRO A 1 111 ? 2.066 6.136 -5.872 1 34.56 111 PRO A N 1
ATOM 1561 C CA . PRO A 1 111 ? 1.477 5.122 -6.749 1 34.23 111 PRO A CA 1
ATOM 1562 C C . PRO A 1 111 ? 2.147 5.037 -8.137 1 34.93 111 PRO A C 1
ATOM 1563 O O . PRO A 1 111 ? 2.316 3.951 -8.688 1 36.25 111 PRO A O 1
ATOM 1574 N N . PHE A 1 112 ? 2.607 6.163 -8.64 1 33.88 112 PHE A N 1
ATOM 1575 C CA . PHE A 1 112 ? 3.257 6.264 -9.93 1 33.91 112 PHE A CA 1
ATOM 1576 C C . PHE A 1 112 ? 4.682 5.709 -9.848 1 33.87 112 PHE A C 1
ATOM 1577 O O . PHE A 1 112 ? 5.099 4.982 -10.756 1 34.58 112 PHE A O 1
ATOM 1594 N N . ILE A 1 113 ? 5.4 5.991 -8.725 1 32.79 113 ILE A N 1
ATOM 1595 C CA . ILE A 1 113 ? 6.739 5.461 -8.488 1 32.03 113 ILE A CA 1
ATOM 1596 C C . ILE A 1 113 ? 6.692 3.944 -8.453 1 33.62 113 ILE A C 1
ATOM 1597 O O . ILE A 1 113 ? 7.54 3.301 -9.075 1 35.11 113 ILE A O 1
ATOM 1613 N N . GLU A 1 114 ? 5.769 3.372 -7.652 1 34.1 114 GLU A N 1
ATOM 1614 C CA . GLU A 1 114 ? 5.72 1.943 -7.416 1 34.57 114 GLU A CA 1
ATOM 1615 C C . GLU A 1 114 ? 5.117 1.126 -8.555 1 35.54 114 GLU A C 1
ATOM 1616 O O . GLU A 1 114 ? 5.459 -0.054 -8.678 1 36.2 114 GLU A O 1
ATOM 1628 N N . ASN A 1 115 ? 4.213 1.696 -9.359 1 35.51 115 ASN A N 1
ATOM 1629 C CA . ASN A 1 115 ? 3.503 0.896 -10.351 1 35.68 115 ASN A CA 1
ATOM 1630 C C . ASN A 1 115 ? 3.698 1.37 -11.771 1 35.42 115 ASN A C 1
ATOM 1631 O O . ASN A 1 115 ? 2.808 1.15 -12.599 1 35.37 115 ASN A O 1
ATOM 1642 N N . ALA A 1 116 ? 4.857 1.937 -12.073 1 34.82 116 ALA A N 1
ATOM 1643 C CA . ALA A 1 116 ? 5.144 2.468 -13.406 1 36.93 116 ALA A CA 1
ATOM 1644 C C . ALA A 1 116 ? 5.017 1.406 -14.509 1 39.39 116 ALA A C 1
ATOM 1645 O O . ALA A 1 116 ? 4.382 1.65 -15.535 1 39.61 116 ALA A O 1
ATOM 1652 N N . ARG A 1 117 ? 5.484 0.191 -14.247 1 40.21 117 ARG A N 1
ATOM 1653 C CA . ARG A 1 117 ? 5.38 -0.917 -15.203 1 41.98 117 ARG A CA 1
ATOM 1654 C C . ARG A 1 117 ? 3.909 -1.162 -15.621 1 43.28 117 ARG A C 1
ATOM 1655 O O . ARG A 1 117 ? 3.627 -1.309 -16.821 1 44.69 117 ARG A O 1
ATOM 1676 N N . ASP A 1 118 ? 2.97 -1.081 -14.653 1 42.49 118 ASP A N 1
ATOM 1677 C CA . ASP A 1 118 ? 1.539 -1.176 -14.938 1 42.67 118 ASP A CA 1
ATOM 1678 C C . ASP A 1 118 ? 1.048 -0.007 -15.823 1 43.05 118 ASP A C 1
ATOM 1679 O O . ASP A 1 118 ? 0.307 -0.245 -16.78 1 43.56 118 ASP A O 1
ATOM 1688 N N . PHE A 1 119 ? 1.436 1.251 -15.505 1 41.72 119 PHE A N 1
ATOM 1689 C CA . PHE A 1 119 ? 1.023 2.388 -16.338 1 42.12 119 PHE A CA 1
ATOM 1690 C C . PHE A 1 119 ? 1.56 2.282 -17.77 1 44.09 119 PHE A C 1
ATOM 1691 O O . PHE A 1 119 ? 0.906 2.761 -18.697 1 44.76 119 PHE A O 1
ATOM 1708 N N . PHE A 1 120 ? 2.747 1.69 -17.952 1 45.12 120 PHE A N 1
ATOM 1709 C CA . PHE A 1 120 ? 3.351 1.503 -19.284 1 46.14 120 PHE A CA 1
ATOM 1710 C C . PHE A 1 120 ? 2.683 0.393 -20.081 1 49.36 120 PHE A C 1
ATOM 1711 O O . PHE A 1 120 ? 2.738 0.421 -21.301 1 50.67 120 PHE A O 1
ATOM 1728 N N . THR A 1 121 ? 2.085 -0.602 -19.409 1 51.56 121 THR A N 1
ATOM 1729 C CA . THR A 1 121 ? 1.448 -1.762 -20.037 1 53.07 121 THR A CA 1
ATOM 1730 C C . THR A 1 121 ? -0.035 -1.512 -20.348 1 52.69 121 THR A C 1
ATOM 1731 O O . THR A 1 121 ? -0.498 -1.84 -21.44 1 52.8 121 THR A O 1
ATOM 1742 N N . ASP A 1 122 ? -0.802 -1.021 -19.359 1 51.72 122 ASP A N 1
ATOM 1743 C CA . ASP A 1 122 ? -2.237 -0.785 -19.524 1 50.93 122 ASP A CA 1
ATOM 1744 C C . ASP A 1 122 ? -2.579 0.421 -18.678 1 50.04 122 ASP A C 1
ATOM 1745 O O . ASP A 1 122 ? -2.895 0.293 -17.495 1 49.44 122 ASP A O 1
ATOM 1754 N N . TRP A 1 123 ? -2.431 1.617 -19.284 1 50.09 123 TRP A N 1
ATOM 1755 C CA . TRP A 1 123 ? -2.613 2.884 -18.594 1 49.58 123 TRP A CA 1
ATOM 1756 C C . TRP A 1 123 ? -3.989 2.985 -17.956 1 50.14 123 TRP A C 1
ATOM 1757 O O . TRP A 1 123 ? -4.083 3.334 -16.787 1 49.28 123 TRP A O 1
ATOM 1778 N N . ASP A 1 124 ? -5.058 2.678 -18.718 1 50.77 124 ASP A N 1
ATOM 1779 C CA . ASP A 1 124 ? -6.426 2.798 -18.213 1 52.2 124 ASP A CA 1
ATOM 1780 C C . ASP A 1 124 ? -6.665 1.95 -16.969 1 52.18 124 ASP A C 1
ATOM 1781 O O . ASP A 1 124 ? -7.226 2.451 -15.987 1 52.68 124 ASP A O 1
ATOM 1790 N N . LYS A 1 125 ? -6.186 0.701 -16.966 1 51.75 125 LYS A N 1
ATOM 1791 C CA . LYS A 1 125 ? -6.339 -0.164 -15.792 1 52.16 125 LYS A CA 1
ATOM 1792 C C . LYS A 1 125 ? -5.521 0.383 -14.631 1 51.43 125 LYS A C 1
ATOM 1793 O O . LYS A 1 125 ? -6.038 0.432 -13.509 1 52.75 125 LYS A O 1
ATOM 1812 N N . ALA A 1 126 ? -4.258 0.828 -14.891 1 49.29 126 ALA A N 1
ATOM 1813 C CA . ALA A 1 126 ? -3.383 1.37 -13.842 1 47.91 126 ALA A CA 1
ATOM 1814 C C . ALA A 1 126 ? -3.918 2.653 -13.223 1 46.58 126 ALA A C 1
ATOM 1815 O O . ALA A 1 126 ? -3.895 2.787 -12.004 1 45.62 126 ALA A O 1
ATOM 1822 N N . ALA A 1 127 ? -4.442 3.562 -14.047 1 46.7 127 ALA A N 1
ATOM 1823 C CA . ALA A 1 127 ? -4.951 4.859 -13.61 1 47.82 127 ALA A CA 1
ATOM 1824 C C . ALA A 1 127 ? -6.134 4.723 -12.66 1 48.73 127 ALA A C 1
ATOM 1825 O O . ALA A 1 127 ? -6.222 5.49 -11.716 1 47.89 127 ALA A O 1
ATOM 1832 N N . ARG A 1 128 ? -6.999 3.717 -12.863 1 49.74 128 ARG A N 1
ATOM 1833 C CA . ARG A 1 128 ? -8.135 3.507 -11.937 1 51.78 128 ARG A CA 1
ATOM 1834 C C . ARG A 1 128 ? -7.75 2.625 -10.729 1 52 128 ARG A C 1
ATOM 1835 O O . ARG A 1 128 ? -8.422 2.701 -9.716 1 52.92 128 ARG A O 1
ATOM 1856 N N . THR A 1 129 ? -6.632 1.875 -10.796 1 51.19 129 THR A N 1
ATOM 1857 C CA . THR A 1 129 ? -6.157 1.014 -9.714 1 50.46 129 THR A CA 1
ATOM 1858 C C . THR A 1 129 ? -5.225 1.727 -8.735 1 48.97 129 THR A C 1
ATOM 1859 O O . THR A 1 129 ? -5.378 1.569 -7.528 1 49.95 129 THR A O 1
ATOM 1870 N N . HIS A 1 130 ? -4.24 2.475 -9.245 1 46.62 130 HIS A N 1
ATOM 1871 C CA . HIS A 1 130 ? -3.189 3.104 -8.46 1 45.18 130 HIS A CA 1
ATOM 1872 C C . HIS A 1 130 ? -3.506 4.595 -8.39 1 45.02 130 HIS A C 1
ATOM 1873 O O . HIS A 1 130 ? -3.144 5.355 -9.297 1 45.63 130 HIS A O 1
ATOM 1887 N N . VAL A 1 131 ? -4.24 4.989 -7.331 1 43.91 131 VAL A N 1
ATOM 1888 C CA . VAL A 1 131 ? -4.772 6.337 -7.184 1 44.22 131 VAL A CA 1
ATOM 1889 C C . VAL A 1 131 ? -4.074 7.084 -6.058 1 41.74 131 VAL A C 1
ATOM 1890 O O . VAL A 1 131 ? -3.778 6.504 -5.035 1 41.97 131 VAL A O 1
ATOM 1903 N N . ARG A 1 132 ? -3.788 8.362 -6.27 1 39.45 132 ARG A N 1
ATOM 1904 C CA . ARG A 1 132 ? -3.135 9.192 -5.27 1 38.11 132 ARG A CA 1
ATOM 1905 C C . ARG A 1 132 ? -4.115 9.481 -4.119 1 37.44 132 ARG A C 1
ATOM 1906 O O . ARG A 1 132 ? -5.343 9.53 -4.325 1 37.27 132 ARG A O 1
ATOM 1927 N N . ASP A 1 133 ? -3.577 9.571 -2.918 1 36.47 133 ASP A N 1
ATOM 1928 C CA . ASP A 1 133 ? -4.302 9.979 -1.72 1 36.58 133 ASP A CA 1
ATOM 1929 C C . ASP A 1 133 ? -4.359 11.501 -1.827 1 37.84 133 ASP A C 1
ATOM 1930 O O . ASP A 1 133 ? -3.329 12.163 -1.692 1 36.77 133 ASP A O 1
ATOM 1939 N N . TYR A 1 134 ? -5.55 12.059 -2.063 1 39.59 134 TYR A N 1
ATOM 1940 C CA . TYR A 1 134 ? -5.662 13.497 -2.291 1 41.89 134 TYR A CA 1
ATOM 1941 C C . TYR A 1 134 ? -5.461 14.338 -1.048 1 39.08 134 TYR A C 1
ATOM 1942 O O . TYR A 1 134 ? -5.146 15.516 -1.207 1 38.91 134 TYR A O 1
ATOM 1960 N N . ARG A 1 135 ? -5.526 13.76 0.173 1 37.39 135 ARG A N 1
ATOM 1961 C CA . ARG A 1 135 ? -5.175 14.527 1.369 1 37.59 135 ARG A CA 1
ATOM 1962 C C . ARG A 1 135 ? -3.658 14.779 1.338 1 36.19 135 ARG A C 1
ATOM 1963 O O . ARG A 1 135 ? -3.222 15.889 1.625 1 38.13 135 ARG A O 1
ATOM 1984 N N . GLU A 1 136 ? -2.862 13.79 0.912 1 33.76 136 GLU A N 1
ATOM 1985 C CA . GLU A 1 136 ? -1.405 13.957 0.834 1 32.99 136 GLU A CA 1
ATOM 1986 C C . GLU A 1 136 ? -0.996 14.902 -0.289 1 32.43 136 GLU A C 1
ATOM 1987 O O . GLU A 1 136 ? -0.068 15.672 -0.131 1 32.15 136 GLU A O 1
ATOM 1999 N N . VAL A 1 137 ? -1.715 14.875 -1.413 1 33.35 137 VAL A N 1
ATOM 2000 C CA . VAL A 1 137 ? -1.472 15.8 -2.539 1 33.79 137 VAL A CA 1
ATOM 2001 C C . VAL A 1 137 ? -1.679 17.246 -2.038 1 32.99 137 VAL A C 1
ATOM 2002 O O . VAL A 1 137 ? -0.832 18.102 -2.251 1 33.23 137 VAL A O 1
ATOM 2015 N N . ALA A 1 138 ? -2.775 17.475 -1.324 1 33.46 138 ALA A N 1
ATOM 2016 C CA . ALA A 1 138 ? -3.151 18.802 -0.834 1 34.68 138 ALA A CA 1
ATOM 2017 C C . ALA A 1 138 ? -2.18 19.368 0.185 1 34.22 138 ALA A C 1
ATOM 2018 O O . ALA A 1 138 ? -1.726 20.501 0.022 1 33.99 138 ALA A O 1
ATOM 2025 N N . VAL A 1 139 ? -1.804 18.564 1.197 1 34.47 139 VAL A N 1
ATOM 2026 C CA . VAL A 1 139 ? -0.904 19.012 2.259 1 35.06 139 VAL A CA 1
ATOM 2027 C C . VAL A 1 139 ? 0.477 19.287 1.702 1 32.38 139 VAL A C 1
ATOM 2028 O O . VAL A 1 139 ? 1.044 20.348 1.986 1 31.4 139 VAL A O 1
ATOM 2041 N N . SER A 1 140 ? 1.025 18.368 0.891 1 31.29 140 SER A N 1
ATOM 2042 C CA . SER A 1 140 ? 2.374 18.6 0.337 1 30.98 140 SER A CA 1
ATOM 2043 C C . SER A 1 140 ? 2.389 19.827 -0.598 1 31.09 140 SER A C 1
ATOM 2044 O O . SER A 1 140 ? 3.311 20.622 -0.528 1 29.95 140 SER A O 1
ATOM 2052 N N . SER A 1 141 ? 1.303 20.032 -1.401 1 32.26 141 SER A N 1
ATOM 2053 C CA . SER A 1 141 ? 1.165 21.206 -2.255 1 33.28 141 SER A CA 1
ATOM 2054 C C . SER A 1 141 ? 1.159 22.446 -1.394 1 31.89 141 SER A C 1
ATOM 2055 O O . SER A 1 141 ? 1.812 23.405 -1.745 1 32.2 141 SER A O 1
ATOM 2063 N N . GLN A 1 142 ? 0.434 22.428 -0.27 1 31.77 142 GLN A N 1
ATOM 2064 C CA . GLN A 1 142 ? 0.39 23.571 0.614 1 32.68 142 GLN A CA 1
ATOM 2065 C C . GLN A 1 142 ? 1.772 23.902 1.174 1 31 142 GLN A C 1
ATOM 2066 O O . GLN A 1 142 ? 2.123 25.074 1.236 1 31 142 GLN A O 1
ATOM 2080 N N . TRP A 1 143 ? 2.542 22.877 1.591 1 29.8 143 TRP A N 1
ATOM 2081 C CA . TRP A 1 143 ? 3.887 23.096 2.145 1 30.05 143 TRP A CA 1
ATOM 2082 C C . TRP A 1 143 ? 4.819 23.665 1.083 1 29.1 143 TRP A C 1
ATOM 2083 O O . TRP A 1 143 ? 5.569 24.594 1.365 1 30.03 143 TRP A O 1
ATOM 2104 N N . MET A 1 144 ? 4.736 23.163 -0.144 1 28.98 144 MET A N 1
ATOM 2105 C CA . MET A 1 144 ? 5.526 23.72 -1.259 1 28.95 144 MET A CA 1
ATOM 2106 C C . MET A 1 144 ? 5.088 25.167 -1.532 1 29.47 144 MET A C 1
ATOM 2107 O O . MET A 1 144 ? 5.922 26.05 -1.655 1 30.22 144 MET A O 1
ATOM 2121 N N . GLY A 1 145 ? 3.786 25.421 -1.52 1 29.44 145 GLY A N 1
ATOM 2122 C CA . GLY A 1 145 ? 3.269 26.762 -1.797 1 30.79 145 GLY A CA 1
ATOM 2123 C C . GLY A 1 145 ? 3.627 27.849 -0.816 1 31.15 145 GLY A C 1
ATOM 2124 O O . GLY A 1 145 ? 3.67 29.026 -1.198 1 30.89 145 GLY A O 1
ATOM 2128 N N . SER A 1 146 ? 3.856 27.477 0.468 1 31.36 146 SER A N 1
ATOM 2129 C CA . SER A 1 146 ? 4.05 28.43 1.555 1 30.55 146 SER A CA 1
ATOM 2130 C C . SER A 1 146 ? 5.114 29.457 1.267 1 30.64 146 SER A C 1
ATOM 2131 O O . SER A 1 146 ? 4.928 30.645 1.57 1 30.05 146 SER A O 1
ATOM 2139 N N . HIS A 1 147 ? 6.227 29.006 0.716 1 29.4 147 HIS A N 1
ATOM 2140 C CA . HIS A 1 147 ? 7.315 29.91 0.373 1 30.74 147 HIS A CA 1
ATOM 2141 C C . HIS A 1 147 ? 7.563 30.013 -1.143 1 32.02 147 HIS A C 1
ATOM 2142 O O . HIS A 1 147 ? 8.352 30.855 -1.518 1 32.73 147 HIS A O 1
ATOM 2156 N N . ALA A 1 148 ? 6.891 29.22 -2.007 1 32.99 148 ALA A N 1
ATOM 2157 C CA . ALA A 1 148 ? 7.223 29.2 -3.437 1 34 148 ALA A CA 1
ATOM 2158 C C . ALA A 1 148 ? 6.113 29.631 -4.42 1 34.8 148 ALA A C 1
ATOM 2159 O O . ALA A 1 148 ? 6.452 29.803 -5.59 1 34.11 148 ALA A O 1
ATOM 2166 N N . PHE A 1 149 ? 4.832 29.777 -4.005 1 34.78 149 PHE A N 1
ATOM 2167 C CA . PHE A 1 149 ? 3.794 30.309 -4.927 1 36.28 149 PHE A CA 1
ATOM 2168 C C . PHE A 1 149 ? 2.67 31.088 -4.223 1 38.22 149 PHE A C 1
ATOM 2169 O O . PHE A 1 149 ? 2.19 32.101 -4.753 1 38.6 149 PHE A O 1
ATOM 2186 N N . TYR A 1 150 ? 2.248 30.648 -3.029 1 38.92 150 TYR A N 1
ATOM 2187 C CA . TYR A 1 150 ? 1.161 31.316 -2.317 1 41.13 150 TYR A CA 1
ATOM 2188 C C . TYR A 1 150 ? 1.462 32.816 -2.023 1 41.66 150 TYR A C 1
ATOM 2189 O O . TYR A 1 150 ? 0.559 33.64 -2.242 1 42.49 150 TYR A O 1
ATOM 2207 N N . PRO A 1 151 ? 2.665 33.233 -1.55 1 41.49 151 PRO A N 1
ATOM 2208 C CA . PRO A 1 151 ? 2.871 34.665 -1.274 1 41.93 151 PRO A CA 1
ATOM 2209 C C . PRO A 1 151 ? 2.721 35.595 -2.484 1 43.46 151 PRO A C 1
ATOM 2210 O O . PRO A 1 151 ? 2.214 36.703 -2.323 1 43.19 151 PRO A O 1
ATOM 2221 N N . THR A 1 152 ? 3.192 35.171 -3.676 1 44.13 152 THR A N 1
ATOM 2222 C CA . THR A 1 152 ? 3.094 35.996 -4.888 1 45.94 152 THR A CA 1
ATOM 2223 C C . THR A 1 152 ? 1.639 36.215 -5.272 1 46.91 152 THR A C 1
ATOM 2224 O O . THR A 1 152 ? 1.237 37.353 -5.541 1 47.05 152 THR A O 1
ATOM 2235 N N . ALA A 1 153 ? 0.842 35.137 -5.266 1 47.4 153 ALA A N 1
ATOM 2236 C CA . ALA A 1 153 ? -0.578 35.206 -5.601 1 48.42 153 ALA A CA 1
ATOM 2237 C C . ALA A 1 153 ? -1.298 36.098 -4.579 1 49.67 153 ALA A C 1
ATOM 2238 O O . ALA A 1 153 ? -2.059 36.982 -4.969 1 49.93 153 ALA A O 1
ATOM 2245 N N . LEU A 1 154 ? -0.981 35.934 -3.297 1 49.92 154 LEU A N 1
ATOM 2246 C CA . LEU A 1 154 ? -1.57 36.754 -2.251 1 50.5 154 LEU A CA 1
ATOM 2247 C C . LEU A 1 154 ? -1.28 38.26 -2.448 1 50.49 154 LEU A C 1
ATOM 2248 O O . LEU A 1 154 ? -2.214 39.056 -2.496 1 50.69 154 LEU A O 1
ATOM 2264 N N . ALA A 1 155 ? -0.007 38.637 -2.563 1 50.43 155 ALA A N 1
ATOM 2265 C CA . ALA A 1 155 ? 0.395 40.026 -2.694 1 51.13 155 ALA A CA 1
ATOM 2266 C C . ALA A 1 155 ? -0.127 40.677 -3.985 1 52.89 155 ALA A C 1
ATOM 2267 O O . ALA A 1 155 ? -0.502 41.851 -3.968 1 52.37 155 ALA A O 1
ATOM 2274 N N . THR A 1 156 ? -0.143 39.923 -5.099 1 54.03 156 THR A N 1
ATOM 2275 C CA . THR A 1 156 ? -0.66 40.445 -6.356 1 55.91 156 THR A CA 1
ATOM 2276 C C . THR A 1 156 ? -2.138 40.82 -6.245 1 57.4 156 THR A C 1
ATOM 2277 O O . THR A 1 156 ? -2.535 41.88 -6.751 1 58.26 156 THR A O 1
ATOM 2288 N N . ILE A 1 157 ? -2.946 39.962 -5.595 1 57.76 157 ILE A N 1
ATOM 2289 C CA . ILE A 1 157 ? -4.38 40.209 -5.429 1 59.44 157 ILE A CA 1
ATOM 2290 C C . ILE A 1 157 ? -4.593 41.418 -4.487 1 60.89 157 ILE A C 1
ATOM 2291 O O . ILE A 1 157 ? -5.367 42.316 -4.815 1 60.89 157 ILE A O 1
ATOM 2307 N N . ILE A 1 158 ? -3.908 41.439 -3.34 1 61.73 158 ILE A N 1
ATOM 2308 C CA . ILE A 1 158 ? -4.008 42.535 -2.369 1 63.57 158 ILE A CA 1
ATOM 2309 C C . ILE A 1 158 ? -3.616 43.893 -3.002 1 66.43 158 ILE A C 1
ATOM 2310 O O . ILE A 1 158 ? -4.352 44.872 -2.838 1 66.66 158 ILE A O 1
ATOM 2326 N N . ASP A 1 159 ? -2.483 43.949 -3.735 1 68.34 159 ASP A N 1
ATOM 2327 C CA . ASP A 1 159 ? -2.026 45.194 -4.37 1 70.65 159 ASP A CA 1
ATOM 2328 C C . ASP A 1 159 ? -3.019 45.763 -5.384 1 71.56 159 ASP A C 1
ATOM 2329 O O . ASP A 1 159 ? -3.087 46.978 -5.531 1 71.81 159 ASP A O 1
ATOM 2338 N N . ALA A 1 160 ? -3.801 44.914 -6.058 1 71.96 160 ALA A N 1
ATOM 2339 C CA . ALA A 1 160 ? -4.813 45.388 -7 1 72.92 160 ALA A CA 1
ATOM 2340 C C . ALA A 1 160 ? -5.961 46.16 -6.294 1 73.71 160 ALA A C 1
ATOM 2341 O O . ALA A 1 160 ? -6.682 46.905 -6.972 1 73.71 160 ALA A O 1
ATOM 2348 N N . ALA A 1 161 ? -6.112 45.992 -4.94 1 74.08 161 ALA A N 1
ATOM 2349 C CA . ALA A 1 161 ? -7.16 46.605 -4.108 1 74.96 161 ALA A CA 1
ATOM 2350 C C . ALA A 1 161 ? -8.536 46.277 -4.707 1 75.22 161 ALA A C 1
ATOM 2351 O O . ALA A 1 161 ? -9.265 47.174 -5.147 1 75.48 161 ALA A O 1
ATOM 2358 N N . PRO A 1 162 ? -8.884 44.979 -4.79 1 74.92 162 PRO A N 1
ATOM 2359 C CA . PRO A 1 162 ? -10.155 44.606 -5.422 1 75.16 162 PRO A CA 1
ATOM 2360 C C . PRO A 1 162 ? -11.397 44.748 -4.543 1 75.84 162 PRO A C 1
ATOM 2361 O O . PRO A 1 162 ? -11.352 44.503 -3.339 1 75.86 162 PRO A O 1
ATOM 2372 N N . ARG A 1 163 ? -12.526 45.083 -5.176 1 76.06 163 ARG A N 1
ATOM 2373 C CA . ARG A 1 163 ? -13.821 45.13 -4.514 1 76.63 163 ARG A CA 1
ATOM 2374 C C . ARG A 1 163 ? -14.422 43.71 -4.485 1 75.47 163 ARG A C 1
ATOM 2375 O O . ARG A 1 163 ? -15.088 43.382 -3.508 1 75.86 163 ARG A O 1
ATOM 2396 N N . LYS A 1 164 ? -14.167 42.855 -5.521 1 73.86 164 LYS A N 1
ATOM 2397 C CA . LYS A 1 164 ? -14.67 41.471 -5.566 1 72.81 164 LYS A CA 1
ATOM 2398 C C . LYS A 1 164 ? -13.596 40.506 -6.111 1 71.74 164 LYS A C 1
ATOM 2399 O O . LYS A 1 164 ? -13.021 40.777 -7.161 1 71.63 164 LYS A O 1
ATOM 2418 N N . VAL A 1 165 ? -13.337 39.385 -5.398 1 70.98 165 VAL A N 1
ATOM 2419 C CA . VAL A 1 165 ? -12.378 38.355 -5.811 1 70.84 165 VAL A CA 1
ATOM 2420 C C . VAL A 1 165 ? -13.091 37.002 -5.863 1 70.56 165 VAL A C 1
ATOM 2421 O O . VAL A 1 165 ? -13.752 36.636 -4.895 1 70.71 165 VAL A O 1
ATOM 2434 N N . VAL A 1 166 ? -12.907 36.238 -6.961 1 69.74 166 VAL A N 1
ATOM 2435 C CA . VAL A 1 166 ? -13.447 34.887 -7.12 1 69.46 166 VAL A CA 1
ATOM 2436 C C . VAL A 1 166 ? -12.267 33.918 -7.187 1 68.27 166 VAL A C 1
ATOM 2437 O O . VAL A 1 166 ? -11.351 34.155 -7.968 1 68.03 166 VAL A O 1
ATOM 2450 N N . ASP A 1 167 ? -12.292 32.833 -6.399 1 66.93 167 ASP A N 1
ATOM 2451 C CA . ASP A 1 167 ? -11.253 31.826 -6.437 1 66.31 167 ASP A CA 1
ATOM 2452 C C . ASP A 1 167 ? -11.863 30.515 -6.958 1 66.33 167 ASP A C 1
ATOM 2453 O O . ASP A 1 167 ? -12.786 29.973 -6.351 1 66.22 167 ASP A O 1
ATOM 2462 N N . LEU A 1 168 ? -11.333 30.015 -8.085 1 66.07 168 LEU A N 1
ATOM 2463 C CA . LEU A 1 168 ? -11.775 28.789 -8.743 1 66.15 168 LEU A CA 1
ATOM 2464 C C . LEU A 1 168 ? -10.94 27.618 -8.213 1 66.68 168 LEU A C 1
ATOM 2465 O O . LEU A 1 168 ? -9.744 27.527 -8.5 1 66.93 168 LEU A O 1
ATOM 2481 N N . GLY A 1 169 ? -11.573 26.746 -7.432 1 66.58 169 GLY A N 1
ATOM 2482 C CA . GLY A 1 169 ? -10.902 25.644 -6.748 1 67.18 169 GLY A CA 1
ATOM 2483 C C . GLY A 1 169 ? -10.321 26.154 -5.442 1 67.61 169 GLY A C 1
ATOM 2484 O O . GLY A 1 169 ? -9.161 25.887 -5.119 1 67.44 169 GLY A O 1
ATOM 2488 N N . ALA A 1 170 ? -11.145 26.888 -4.673 1 68.01 170 ALA A N 1
ATOM 2489 C CA . ALA A 1 170 ? -10.732 27.564 -3.442 1 69.06 170 ALA A CA 1
ATOM 2490 C C . ALA A 1 170 ? -10.339 26.665 -2.251 1 69.75 170 ALA A C 1
ATOM 2491 O O . ALA A 1 170 ? -9.599 27.126 -1.38 1 69.73 170 ALA A O 1
ATOM 2498 N N . GLY A 1 171 ? -10.819 25.426 -2.213 1 70.15 171 GLY A N 1
ATOM 2499 C CA . GLY A 1 171 ? -10.514 24.513 -1.12 1 71.28 171 GLY A CA 1
ATOM 2500 C C . GLY A 1 171 ? -11.082 25.017 0.194 1 72.3 171 GLY A C 1
ATOM 2501 O O . GLY A 1 171 ? -12.281 25.286 0.288 1 72.46 171 GLY A O 1
ATOM 2505 N N . THR A 1 172 ? -10.213 25.229 1.193 1 72.73 172 THR A N 1
ATOM 2506 C CA . THR A 1 172 ? -10.616 25.758 2.501 1 73.57 172 THR A CA 1
ATOM 2507 C C . THR A 1 172 ? -10.667 27.307 2.524 1 73.48 172 THR A C 1
ATOM 2508 O O . THR A 1 172 ? -10.678 27.894 3.61 1 73.57 172 THR A O 1
ATOM 2519 N N . CYS A 1 173 ? -10.713 27.957 1.331 1 73.06 173 CYS A N 1
ATOM 2520 C CA . CYS A 1 173 ? -10.749 29.412 1.13 1 72.8 173 CYS A CA 1
ATOM 2521 C C . CYS A 1 173 ? -9.721 30.191 1.977 1 72.11 173 CYS A C 1
ATOM 2522 O O . CYS A 1 173 ? -9.99 31.322 2.372 1 71.89 173 CYS A O 1
ATOM 2530 N N . ARG A 1 174 ? -8.523 29.626 2.181 1 71.94 174 ARG A N 1
ATOM 2531 C CA . ARG A 1 174 ? -7.49 30.298 2.958 1 72.36 174 ARG A CA 1
ATOM 2532 C C . ARG A 1 174 ? -7.052 31.589 2.264 1 71.39 174 ARG A C 1
ATOM 2533 O O . ARG A 1 174 ? -6.96 32.633 2.911 1 71.28 174 ARG A O 1
ATOM 2554 N N . LEU A 1 175 ? -6.832 31.535 0.938 1 70.4 175 LEU A N 1
ATOM 2555 C CA . LEU A 1 175 ? -6.411 32.715 0.194 1 70 175 LEU A CA 1
ATOM 2556 C C . LEU A 1 175 ? -7.459 33.832 0.281 1 69.28 175 LEU A C 1
ATOM 2557 O O . LEU A 1 175 ? -7.102 34.959 0.61 1 68.87 175 LEU A O 1
ATOM 2573 N N . LEU A 1 176 ? -8.736 33.525 -0.011 1 69.18 176 LEU A N 1
ATOM 2574 C CA . LEU A 1 176 ? -9.782 34.549 0.035 1 70.26 176 LEU A CA 1
ATOM 2575 C C . LEU A 1 176 ? -9.925 35.201 1.424 1 70.85 176 LEU A C 1
ATOM 2576 O O . LEU A 1 176 ? -10.038 36.423 1.496 1 70.78 176 LEU A O 1
ATOM 2592 N N . 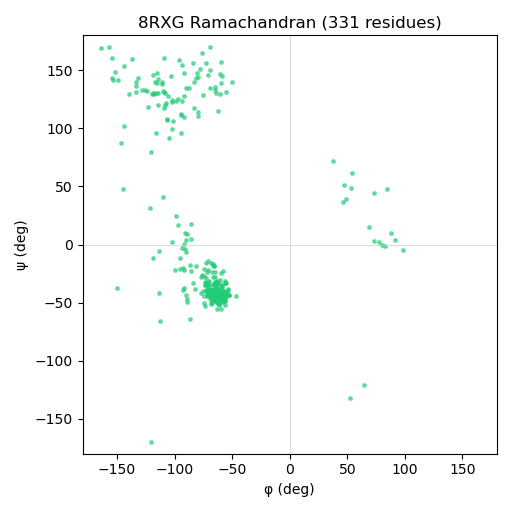ILE A 1 177 ? -9.889 34.404 2.513 1 71.21 177 ILE A N 1
ATOM 2593 C CA . ILE A 1 177 ? -9.98 34.929 3.887 1 72.16 177 ILE A CA 1
ATOM 2594 C C . ILE A 1 177 ? -8.841 35.942 4.157 1 71.7 177 ILE A C 1
ATOM 2595 O O . ILE A 1 177 ? -9.091 37.004 4.723 1 72.2 177 ILE A O 1
ATOM 2611 N N . GLU A 1 178 ? -7.618 35.632 3.728 1 70.76 178 GLU A N 1
ATOM 2612 C CA . GLU A 1 178 ? -6.476 36.516 3.944 1 70.6 178 GLU A CA 1
ATOM 2613 C C . GLU A 1 178 ? -6.552 37.782 3.07 1 71.27 178 GLU A C 1
ATOM 2614 O O . GLU A 1 178 ? -6.106 38.844 3.505 1 71.56 178 GLU A O 1
ATOM 2626 N N . VAL A 1 179 ? -7.125 37.686 1.859 1 71.45 179 VAL A N 1
ATOM 2627 C CA . VAL A 1 179 ? -7.27 38.852 0.988 1 72.25 179 VAL A CA 1
ATOM 2628 C C . VAL A 1 179 ? -8.339 39.788 1.571 1 73.4 179 VAL A C 1
ATOM 2629 O O . VAL A 1 179 ? -8.129 41.003 1.593 1 73.17 179 VAL A O 1
ATOM 2642 N N . LEU A 1 180 ? -9.47 39.234 2.052 1 74.56 180 LEU A N 1
ATOM 2643 C CA . LEU A 1 180 ? -10.536 40.06 2.646 1 76.17 180 LEU A CA 1
ATOM 2644 C C . LEU A 1 180 ? -10.052 40.734 3.938 1 76.46 180 LEU A C 1
ATOM 2645 O O . LEU A 1 180 ? -10.436 41.869 4.203 1 76.7 180 LEU A O 1
ATOM 2661 N N . GLY A 1 181 ? -9.207 40.055 4.711 1 76.49 181 GLY A N 1
ATOM 2662 C CA . GLY A 1 181 ? -8.629 40.625 5.922 1 77.11 181 GLY A CA 1
ATOM 2663 C C . GLY A 1 181 ? -7.751 41.839 5.662 1 77.44 181 GLY A C 1
ATOM 2664 O O . GLY A 1 181 ? -7.72 42.767 6.474 1 77.59 181 GLY A O 1
ATOM 2668 N N . ALA A 1 182 ? -7.053 41.858 4.515 1 77.41 182 ALA A N 1
ATOM 2669 C CA . ALA A 1 182 ? -6.156 42.946 4.117 1 78 182 ALA A CA 1
ATOM 2670 C C . ALA A 1 182 ? -6.803 44.035 3.252 1 78.16 182 ALA A C 1
ATOM 2671 O O . ALA A 1 182 ? -6.222 45.113 3.12 1 77.44 182 ALA A O 1
ATOM 2678 N N . VAL A 1 183 ? -7.938 43.745 2.602 1 79.17 183 VAL A N 1
ATOM 2679 C CA . VAL A 1 183 ? -8.597 44.706 1.72 1 81.1 183 VAL A CA 1
ATOM 2680 C C . VAL A 1 183 ? -9.988 45.038 2.32 1 82.8 183 VAL A C 1
ATOM 2681 O O . VAL A 1 183 ? -10.927 44.264 2.121 1 82.78 183 VAL A O 1
ATOM 2694 N N . PRO A 1 184 ? -10.145 46.138 3.093 1 84.04 184 PRO A N 1
ATOM 2695 C CA . PRO A 1 184 ? -11.47 46.433 3.675 1 84.74 184 PRO A CA 1
ATOM 2696 C C . PRO A 1 184 ? -12.583 46.626 2.639 1 85.46 184 PRO A C 1
ATOM 2697 O O . PRO A 1 184 ? -12.359 47.256 1.604 1 85.46 184 PRO A O 1
ATOM 2708 N N . GLY A 1 185 ? -13.763 46.075 2.93 1 85.9 185 GLY A N 1
ATOM 2709 C CA . GLY A 1 185 ? -14.939 46.202 2.073 1 86.74 185 GLY A CA 1
ATOM 2710 C C . GLY A 1 185 ? -15.029 45.231 0.91 1 87.06 185 GLY A C 1
ATOM 2711 O O . GLY A 1 185 ? -16.003 45.277 0.151 1 87.43 185 GLY A O 1
ATOM 2715 N N . SER A 1 186 ? -14.03 44.354 0.742 1 86.41 186 SER A N 1
ATOM 2716 C CA . SER A 1 186 ? -14.01 43.406 -0.365 1 86.27 186 SER A CA 1
ATOM 2717 C C . SER A 1 186 ? -14.892 42.179 -0.122 1 86.25 186 SER A C 1
ATOM 2718 O O . SER A 1 186 ? -14.962 41.682 0.999 1 86.29 186 SER A O 1
ATOM 2726 N N . THR A 1 187 ? -15.528 41.677 -1.19 1 86.07 187 THR A N 1
ATOM 2727 C CA . THR A 1 187 ? -16.344 40.452 -1.16 1 86.51 187 THR A CA 1
ATOM 2728 C C . THR A 1 187 ? -15.586 39.341 -1.927 1 85.59 187 THR A C 1
ATOM 2729 O O . THR A 1 187 ? -14.676 39.634 -2.708 1 85.36 187 THR A O 1
ATOM 2740 N N . GLY A 1 188 ? -15.954 38.087 -1.685 1 84.88 188 GLY A N 1
ATOM 2741 C CA . GLY A 1 188 ? -15.306 36.952 -2.335 1 84.87 188 GLY A CA 1
ATOM 2742 C C . GLY A 1 188 ? -16.181 35.729 -2.509 1 84.38 188 GLY A C 1
ATOM 2743 O O . GLY A 1 188 ? -17.062 35.477 -1.69 1 84.7 188 GLY A O 1
ATOM 2747 N N . VAL A 1 189 ? -15.941 34.957 -3.58 1 83.45 189 VAL A N 1
ATOM 2748 C CA . VAL A 1 189 ? -16.678 33.724 -3.881 1 83.36 189 VAL A CA 1
ATOM 2749 C C . VAL A 1 189 ? -15.675 32.56 -3.995 1 83.12 189 VAL A C 1
ATOM 2750 O O . VAL A 1 189 ? -14.796 32.593 -4.86 1 83.16 189 VAL A O 1
ATOM 2763 N N . GLY A 1 190 ? -15.811 31.562 -3.119 1 82.65 190 GLY A N 1
ATOM 2764 C CA . GLY A 1 190 ? -14.958 30.376 -3.093 1 82.78 190 GLY A CA 1
ATOM 2765 C C . GLY A 1 190 ? -15.639 29.171 -3.712 1 82.61 190 GLY A C 1
ATOM 2766 O O . GLY A 1 190 ? -16.45 28.512 -3.056 1 82.89 190 GLY A O 1
ATOM 2770 N N . LEU A 1 191 ? -15.312 28.87 -4.976 1 81.87 191 LEU A N 1
ATOM 2771 C CA . LEU A 1 191 ? -15.92 27.769 -5.721 1 81.75 191 LEU A CA 1
ATOM 2772 C C . LEU A 1 191 ? -15.104 26.489 -5.57 1 81.87 191 LEU A C 1
ATOM 2773 O O . LEU A 1 191 ? -13.905 26.511 -5.807 1 82.1 191 LEU A O 1
ATOM 2789 N N . ASP A 1 192 ? -15.743 25.375 -5.177 1 81.71 192 ASP A N 1
ATOM 2790 C CA . ASP A 1 192 ? -15.066 24.08 -5.047 1 82.01 192 ASP A CA 1
ATOM 2791 C C . ASP A 1 192 ? -16.084 22.949 -5.237 1 83.35 192 ASP A C 1
ATOM 2792 O O . ASP A 1 192 ? -17.214 23.08 -4.792 1 83.52 192 ASP A O 1
ATOM 2801 N N . PHE A 1 193 ? -15.693 21.853 -5.91 1 84.05 193 PHE A N 1
ATOM 2802 C CA . PHE A 1 193 ? -16.589 20.734 -6.207 1 85.1 193 PHE A CA 1
ATOM 2803 C C . PHE A 1 193 ? -16.597 19.609 -5.146 1 86.99 193 PHE A C 1
ATOM 2804 O O . PHE A 1 193 ? -17.182 18.557 -5.403 1 87.21 193 PHE A O 1
ATOM 2821 N N . ALA A 1 194 ? -15.969 19.821 -3.971 1 88.21 194 ALA A N 1
ATOM 2822 C CA . ALA A 1 194 ? -15.903 18.814 -2.906 1 89.89 194 ALA A CA 1
ATOM 2823 C C . ALA A 1 194 ? -16.735 19.262 -1.717 1 91.54 194 ALA A C 1
ATOM 2824 O O . ALA A 1 194 ? -16.707 20.443 -1.357 1 91.88 194 ALA A O 1
ATOM 2831 N N . ALA A 1 195 ? -17.488 18.33 -1.112 1 92.31 195 ALA A N 1
ATOM 2832 C CA . ALA A 1 195 ? -18.333 18.658 0.034 1 93.45 195 ALA A CA 1
ATOM 2833 C C . ALA A 1 195 ? -17.475 18.916 1.273 1 94.1 195 ALA A C 1
ATOM 2834 O O . ALA A 1 195 ? -17.709 19.908 1.969 1 94.05 195 ALA A O 1
ATOM 2841 N N . ASP A 1 196 ? -16.455 18.052 1.525 1 94.37 196 ASP A N 1
ATOM 2842 C CA . ASP A 1 196 ? -15.555 18.194 2.671 1 95.21 196 ASP A CA 1
ATOM 2843 C C . ASP A 1 196 ? -14.883 19.566 2.67 1 95.61 196 ASP A C 1
ATOM 2844 O O . ASP A 1 196 ? -14.898 20.248 3.695 1 95.85 196 ASP A O 1
ATOM 2853 N N . ALA A 1 197 ? -14.328 19.983 1.512 1 95.46 197 ALA A N 1
ATOM 2854 C CA . ALA A 1 197 ? -13.642 21.266 1.383 1 95.59 197 ALA A CA 1
ATOM 2855 C C . ALA A 1 197 ? -14.592 22.449 1.588 1 95.34 197 ALA A C 1
ATOM 2856 O O . ALA A 1 197 ? -14.238 23.376 2.303 1 95.24 197 ALA A O 1
ATOM 2863 N N . CYS A 1 198 ? -15.791 22.419 0.984 1 95.09 198 CYS A N 1
ATOM 2864 C CA . CYS A 1 198 ? -16.753 23.506 1.146 1 95.52 198 CYS A CA 1
ATOM 2865 C C . CYS A 1 198 ? -17.238 23.616 2.594 1 96.44 198 CYS A C 1
ATOM 2866 O O . CYS A 1 198 ? -17.39 24.731 3.087 1 96.52 198 CYS A O 1
ATOM 2874 N N . ARG A 1 199 ? -17.439 22.478 3.291 1 96.87 199 ARG A N 1
ATOM 2875 C CA . ARG A 1 199 ? -17.839 22.5 4.705 1 97.65 199 ARG A CA 1
ATOM 2876 C C . ARG A 1 199 ? -16.706 23.045 5.583 1 97.84 199 ARG A C 1
ATOM 2877 O O . ARG A 1 199 ? -16.975 23.814 6.507 1 97.92 199 ARG A O 1
ATOM 2898 N N . ALA A 1 200 ? -15.445 22.669 5.293 1 97.82 200 ALA A N 1
ATOM 2899 C CA . ALA A 1 200 ? -14.289 23.192 6.026 1 98.35 200 ALA A CA 1
ATOM 2900 C C . ALA A 1 200 ? -14.122 24.7 5.745 1 98.7 200 ALA A C 1
ATOM 2901 O O . ALA A 1 200 ? -13.793 25.464 6.651 1 98.75 200 ALA A O 1
ATOM 2908 N N . ALA A 1 201 ? -14.359 25.127 4.496 1 98.73 201 ALA A N 1
ATOM 2909 C CA . ALA A 1 201 ? -14.301 26.539 4.132 1 99.37 201 ALA A CA 1
ATOM 2910 C C . ALA A 1 201 ? -15.378 27.318 4.892 1 99.6 201 ALA A C 1
ATOM 2911 O O . ALA A 1 201 ? -15.073 28.373 5.431 1 99.56 201 ALA A O 1
ATOM 2918 N N . GLU A 1 202 ? -16.618 26.783 4.967 1 99.68 202 GLU A N 1
ATOM 2919 C CA . GLU A 1 202 ? -17.734 27.415 5.686 1 100.05 202 GLU A CA 1
ATOM 2920 C C . GLU A 1 202 ? -17.39 27.672 7.167 1 100.29 202 GLU A C 1
ATOM 2921 O O . GLU A 1 202 ? -17.605 28.784 7.653 1 100.35 202 GLU A O 1
ATOM 2933 N N . GLN A 1 203 ? -16.831 26.67 7.872 1 100.39 203 GLN A N 1
ATOM 2934 C CA . GLN A 1 203 ? -16.445 26.846 9.282 1 100.97 203 GLN A CA 1
ATOM 2935 C C . GLN A 1 203 ? -15.288 27.85 9.457 1 100.88 203 GLN A C 1
ATOM 2936 O O . GLN A 1 203 ? -15.29 28.591 10.437 1 100.8 203 GLN A O 1
ATOM 2950 N N . ALA A 1 204 ? -14.335 27.911 8.504 1 100.76 204 ALA A N 1
ATOM 2951 C CA . ALA A 1 204 ? -13.216 28.855 8.576 1 101.11 204 ALA A CA 1
ATOM 2952 C C . ALA A 1 204 ? -13.673 30.291 8.267 1 101.3 204 ALA A C 1
ATOM 2953 O O . ALA A 1 204 ? -13.158 31.239 8.859 1 101.05 204 ALA A O 1
ATOM 2960 N N . VAL A 1 205 ? -14.647 30.441 7.357 1 101.74 205 VAL A N 1
ATOM 2961 C CA . VAL A 1 205 ? -15.222 31.738 6.982 1 102.9 205 VAL A CA 1
ATOM 2962 C C . VAL A 1 205 ? -15.993 32.293 8.2 1 103.69 205 VAL A C 1
ATOM 2963 O O . VAL A 1 205 ? -15.855 33.477 8.533 1 103.84 205 VAL A O 1
ATOM 2976 N N . ALA A 1 206 ? -16.795 31.433 8.86 1 103.87 206 ALA A N 1
ATOM 2977 C CA . ALA A 1 206 ? -17.549 31.82 10.052 1 104.51 206 ALA A CA 1
ATOM 2978 C C . ALA A 1 206 ? -16.593 32.211 11.188 1 104.77 206 ALA A C 1
ATOM 2979 O O . ALA A 1 206 ? -16.806 33.241 11.826 1 104.84 206 ALA A O 1
ATOM 2986 N N . GLN A 1 207 ? -15.514 31.427 11.398 1 104.79 207 GLN A N 1
ATOM 2987 C CA . GLN A 1 207 ? -14.498 31.713 12.422 1 105.39 207 GLN A CA 1
ATOM 2988 C C . GLN A 1 207 ? -13.854 33.097 12.192 1 105.74 207 GLN A C 1
ATOM 2989 O O . GLN A 1 207 ? -13.672 33.853 13.148 1 105.8 207 GLN A O 1
ATOM 3003 N N . ALA A 1 208 ? -13.527 33.433 10.925 1 105.66 208 ALA A N 1
ATOM 3004 C CA . ALA A 1 208 ? -12.947 34.732 10.569 1 105.84 208 ALA A CA 1
ATOM 3005 C C . ALA A 1 208 ? -13.943 35.916 10.68 1 105.86 208 ALA A C 1
ATOM 3006 O O . ALA A 1 208 ? -13.512 37.067 10.659 1 105.84 208 ALA A O 1
ATOM 3013 N N . GLY A 1 209 ? -15.242 35.634 10.79 1 105.75 209 GLY A N 1
ATOM 3014 C CA . GLY A 1 209 ? -16.268 36.662 10.926 1 106.1 209 GLY A CA 1
ATOM 3015 C C . GLY A 1 209 ? -16.537 37.424 9.645 1 106.15 209 GLY A C 1
ATOM 3016 O O . GLY A 1 209 ? -16.665 38.651 9.667 1 106.13 209 GLY A O 1
ATOM 3020 N N . MET A 1 210 ? -16.645 36.698 8.518 1 105.97 210 MET A N 1
ATOM 3021 C CA . MET A 1 210 ? -16.875 37.308 7.207 1 106.08 210 MET A CA 1
ATOM 3022 C C . MET A 1 210 ? -17.777 36.411 6.33 1 106.1 210 MET A C 1
ATOM 3023 O O . MET A 1 210 ? -17.503 36.202 5.151 1 106.24 210 MET A O 1
ATOM 3037 N N . THR A 1 211 ? -18.893 35.932 6.911 1 105.74 211 THR A N 1
ATOM 3038 C CA . THR A 1 211 ? -19.873 35.09 6.209 1 105.63 211 THR A CA 1
ATOM 3039 C C . THR A 1 211 ? -20.711 35.932 5.223 1 104.87 211 THR A C 1
ATOM 3040 O O . THR A 1 211 ? -21.109 35.433 4.167 1 104.88 211 THR A O 1
ATOM 3051 N N . ASP A 1 212 ? -20.96 37.205 5.555 1 103.95 212 ASP A N 1
ATOM 3052 C CA . ASP A 1 212 ? -21.693 38.108 4.677 1 103.65 212 ASP A CA 1
ATOM 3053 C C . ASP A 1 212 ? -20.833 38.534 3.462 1 102.89 212 ASP A C 1
ATOM 3054 O O . ASP A 1 212 ? -21.385 38.819 2.402 1 103.09 212 ASP A O 1
ATOM 3063 N N . ARG A 1 213 ? -19.489 38.571 3.614 1 101.89 213 ARG A N 1
ATOM 3064 C CA . ARG A 1 213 ? -18.562 38.983 2.551 1 101.11 213 ARG A CA 1
ATOM 3065 C C . ARG A 1 213 ? -18.058 37.807 1.695 1 99.93 213 ARG A C 1
ATOM 3066 O O . ARG A 1 213 ? -17.856 37.991 0.498 1 99.82 213 ARG A O 1
ATOM 3087 N N . LEU A 1 214 ? -17.813 36.628 2.302 1 98.88 214 LEU A N 1
ATOM 3088 C CA . LEU A 1 214 ? -17.29 35.46 1.582 1 98.42 214 LEU A CA 1
ATOM 3089 C C . LEU A 1 214 ? -18.363 34.362 1.451 1 97.87 214 LEU A C 1
ATOM 3090 O O . LEU A 1 214 ? -18.818 33.826 2.459 1 98.04 214 LEU A O 1
ATOM 3106 N N . THR A 1 215 ? -18.753 34.033 0.202 1 97.19 215 THR A N 1
ATOM 3107 C CA . THR A 1 215 ? -19.752 33.007 -0.111 1 97.16 215 THR A CA 1
ATOM 3108 C C . THR A 1 215 ? -19.044 31.759 -0.656 1 96.75 215 THR A C 1
ATOM 3109 O O . THR A 1 215 ? -18.258 31.868 -1.597 1 97.02 215 THR A O 1
ATOM 3120 N N . VAL A 1 216 ? -19.334 30.58 -0.081 1 95.85 216 VAL A N 1
ATOM 3121 C CA . VAL A 1 216 ? -18.74 29.305 -0.499 1 95.3 216 VAL A CA 1
ATOM 3122 C C . VAL A 1 216 ? -19.785 28.574 -1.349 1 94.55 216 VAL A C 1
ATOM 3123 O O . VAL A 1 216 ? -20.911 28.38 -0.893 1 94.93 216 VAL A O 1
ATOM 3136 N N . VAL A 1 217 ? -19.427 28.202 -2.587 1 93.37 217 VAL A N 1
ATOM 3137 C CA . VAL A 1 217 ? -20.346 27.536 -3.509 1 92.72 217 VAL A CA 1
ATOM 3138 C C . VAL A 1 217 ? -19.793 26.156 -3.862 1 91.69 217 VAL A C 1
ATOM 3139 O O . VAL A 1 217 ? -18.619 26.045 -4.231 1 92.11 217 VAL A O 1
ATOM 3152 N N . GLU A 1 218 ? -20.631 25.105 -3.744 1 90.19 218 GLU A N 1
ATOM 3153 C CA . GLU A 1 218 ? -20.238 23.734 -4.074 1 89.22 218 GLU A CA 1
ATOM 3154 C C . GLU A 1 218 ? -20.652 23.419 -5.506 1 87.68 218 GLU A C 1
ATOM 3155 O O . GLU A 1 218 ? -21.804 23.058 -5.757 1 87.64 218 GLU A O 1
ATOM 3167 N N . ARG A 1 219 ? -19.712 23.574 -6.448 1 86.08 219 ARG A N 1
ATOM 3168 C CA . ARG A 1 219 ? -19.963 23.308 -7.866 1 84.84 219 ARG A CA 1
ATOM 3169 C C . ARG A 1 219 ? -18.642 23.177 -8.649 1 82.83 219 ARG A C 1
ATOM 3170 O O . ARG A 1 219 ? -17.57 23.464 -8.115 1 82.52 219 ARG A O 1
ATOM 3191 N N . THR A 1 220 ? -18.718 22.711 -9.903 1 81.15 220 THR A N 1
ATOM 3192 C CA . THR A 1 220 ? -17.534 22.512 -10.72 1 80.06 220 THR A CA 1
ATOM 3193 C C . THR A 1 220 ? -17.082 23.795 -11.413 1 78.97 220 THR A C 1
ATOM 3194 O O . THR A 1 220 ? -17.883 24.705 -11.669 1 78.74 220 THR A O 1
ATOM 3205 N N . ILE A 1 221 ? -15.787 23.837 -11.765 1 77.69 221 ILE A N 1
ATOM 3206 C CA . ILE A 1 221 ? -15.232 24.93 -12.571 1 76.87 221 ILE A CA 1
ATOM 3207 C C . ILE A 1 221 ? -15.873 24.843 -13.974 1 75.99 221 ILE A C 1
ATOM 3208 O O . ILE A 1 221 ? -16.224 25.864 -14.547 1 75.76 221 ILE A O 1
ATOM 3224 N N . GLN A 1 222 ? -16.062 23.617 -14.487 1 75.54 222 GLN A N 1
ATOM 3225 C CA . GLN A 1 222 ? -16.715 23.323 -15.763 1 75.72 222 GLN A CA 1
ATOM 3226 C C . GLN A 1 222 ? -18.13 23.915 -15.848 1 76.27 222 GLN A C 1
ATOM 3227 O O . GLN A 1 222 ? -18.538 24.312 -16.938 1 76.7 222 GLN A O 1
ATOM 3241 N N . SER A 1 223 ? -18.877 23.991 -14.723 1 76.72 223 SER A N 1
ATOM 3242 C CA . SER A 1 223 ? -20.229 24.589 -14.723 1 77.75 223 SER A CA 1
ATOM 3243 C C . SER A 1 223 ? -20.21 26.113 -14.974 1 78.41 223 SER A C 1
ATOM 3244 O O . SER A 1 223 ? -21.255 26.681 -15.263 1 78.36 223 SER A O 1
ATOM 3252 N N . VAL A 1 224 ? -19.039 26.767 -14.844 1 78.49 224 VAL A N 1
ATOM 3253 C CA . VAL A 1 224 ? -18.877 28.202 -15.103 1 79.18 224 VAL A CA 1
ATOM 3254 C C . VAL A 1 224 ? -18.981 28.495 -16.633 1 79.64 224 VAL A C 1
ATOM 3255 O O . VAL A 1 224 ? -19.286 29.624 -17.017 1 79.3 224 VAL A O 1
ATOM 3268 N N . ALA A 1 225 ? -18.736 27.483 -17.503 1 80.57 225 ALA A N 1
ATOM 3269 C CA . ALA A 1 225 ? -18.843 27.638 -18.954 1 82.36 225 ALA A CA 1
ATOM 3270 C C . ALA A 1 225 ? -20.282 27.88 -19.387 1 84.23 225 ALA A C 1
ATOM 3271 O O . ALA A 1 225 ? -20.517 28.668 -20.301 1 84.45 225 ALA A O 1
ATOM 3278 N N . THR A 1 226 ? -21.236 27.193 -18.751 1 85.5 226 THR A N 1
ATOM 3279 C CA . THR A 1 226 ? -22.66 27.33 -19.046 1 87.48 226 THR A CA 1
ATOM 3280 C C . THR A 1 226 ? -23.313 28.368 -18.136 1 88.69 226 THR A C 1
ATOM 3281 O O . THR A 1 226 ? -24.16 29.127 -18.601 1 88.9 226 THR A O 1
ATOM 3292 N N . ASP A 1 227 ? -22.924 28.401 -16.844 1 89.15 227 ASP A N 1
ATOM 3293 C CA . ASP A 1 227 ? -23.511 29.286 -15.83 1 90.06 227 ASP A CA 1
ATOM 3294 C C . ASP A 1 227 ? -22.43 30.232 -15.215 1 89.58 227 ASP A C 1
ATOM 3295 O O . ASP A 1 227 ? -21.97 29.98 -14.107 1 89.32 227 ASP A O 1
ATOM 3304 N N . PRO A 1 228 ? -22.041 31.345 -15.89 1 89.26 228 PRO A N 1
ATOM 3305 C CA . PRO A 1 228 ? -20.979 32.217 -15.343 1 89.21 228 PRO A CA 1
ATOM 3306 C C . PRO A 1 228 ? -21.401 33.357 -14.407 1 89.28 228 PRO A C 1
ATOM 3307 O O . PRO A 1 228 ? -20.559 34.194 -14.081 1 89.11 228 PRO A O 1
ATOM 3318 N N . GLY A 1 229 ? -22.669 33.398 -13.995 1 89.08 229 GLY A N 1
ATOM 3319 C CA . GLY A 1 229 ? -23.202 34.458 -13.141 1 89.16 229 GLY A CA 1
ATOM 3320 C C . GLY A 1 229 ? -22.382 34.842 -11.921 1 88.76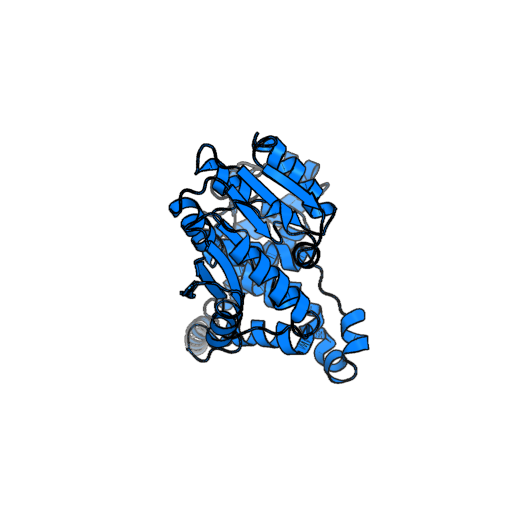 229 GLY A C 1
ATOM 3321 O O . GLY A 1 229 ? -22.211 36.032 -11.644 1 88.67 229 GLY A O 1
ATOM 3325 N N . VAL A 1 230 ? -21.877 33.85 -11.177 1 88.57 230 VAL A N 1
ATOM 3326 C CA . VAL A 1 230 ? -21.059 34.117 -9.975 1 89.02 230 VAL A CA 1
ATOM 3327 C C . VAL A 1 230 ? -19.789 34.965 -10.262 1 88.09 230 VAL A C 1
ATOM 3328 O O . VAL A 1 230 ? -19.304 35.634 -9.348 1 87.93 230 VAL A O 1
ATOM 3341 N N . LEU A 1 231 ? -19.285 34.975 -11.515 1 87.32 231 LEU A N 1
ATOM 3342 C CA . LEU A 1 231 ? -18.087 35.738 -11.889 1 86.73 231 LEU A CA 1
ATOM 3343 C C . LEU A 1 231 ? -18.341 37.222 -12.174 1 86.09 231 LEU A C 1
ATOM 3344 O O . LEU A 1 231 ? -17.37 37.968 -12.257 1 85.86 231 LEU A O 1
ATOM 3360 N N . GLU A 1 232 ? -19.596 37.64 -12.44 1 85.57 232 GLU A N 1
ATOM 3361 C CA . GLU A 1 232 ? -19.88 39.022 -12.854 1 85.5 232 GLU A CA 1
ATOM 3362 C C . GLU A 1 232 ? -19.372 40.11 -11.884 1 84.08 232 G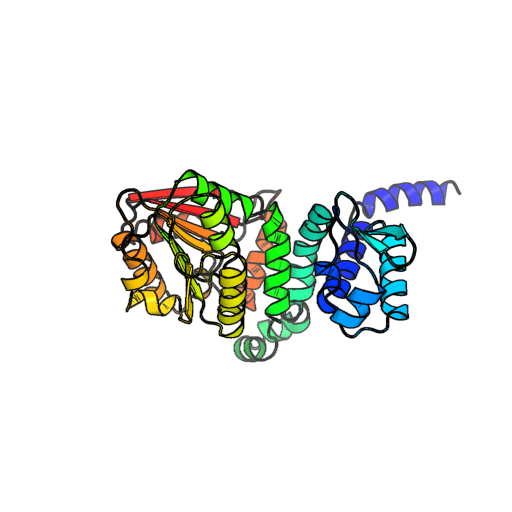LU A C 1
ATOM 3363 O O . GLU A 1 232 ? -19.588 40.024 -10.678 1 84.04 232 GLU A O 1
ATOM 3375 N N . GLY A 1 233 ? -18.69 41.114 -12.437 1 82.52 233 GLY A N 1
ATOM 3376 C CA . GLY A 1 233 ? -18.16 42.236 -11.672 1 81.27 233 GLY A CA 1
ATOM 3377 C C . GLY A 1 233 ? -16.893 41.962 -10.886 1 79.42 233 GLY A C 1
ATOM 3378 O O . GLY A 1 233 ? -16.412 42.856 -10.182 1 79.76 233 GLY A O 1
ATOM 3382 N N . ALA A 1 234 ? -16.335 40.741 -10.981 1 77.3 234 ALA A N 1
ATOM 3383 C CA . ALA A 1 234 ? -15.12 40.412 -10.242 1 75.55 234 ALA A CA 1
ATOM 3384 C C . ALA A 1 234 ? -13.955 41.247 -10.74 1 73.35 234 ALA A C 1
ATOM 3385 O O . ALA A 1 234 ? -13.803 41.438 -11.944 1 73.12 234 ALA A O 1
ATOM 3392 N N . ASP A 1 235 ? -13.173 41.79 -9.812 1 71.74 235 ASP A N 1
ATOM 3393 C CA . ASP A 1 235 ? -11.969 42.556 -10.132 1 70.66 235 ASP A CA 1
ATOM 3394 C C . ASP A 1 235 ? -10.803 41.603 -10.377 1 68.57 235 ASP A C 1
ATOM 3395 O O . ASP A 1 235 ? -9.961 41.883 -11.229 1 68.36 235 ASP A O 1
ATOM 3404 N N . VAL A 1 236 ? -10.724 40.507 -9.59 1 66.49 236 VAL A N 1
ATOM 3405 C CA . VAL A 1 236 ? -9.706 39.48 -9.742 1 65.08 236 VAL A CA 1
ATOM 3406 C C . VAL A 1 236 ? -10.4 38.117 -9.69 1 63.28 236 VAL A C 1
ATOM 3407 O O . VAL A 1 236 ? -11.284 37.897 -8.864 1 63.28 236 VAL A O 1
ATOM 3420 N N . ILE A 1 237 ? -10.008 37.217 -10.594 1 61.18 237 ILE A N 1
ATOM 3421 C CA . ILE A 1 237 ? -10.424 35.821 -10.606 1 59.69 237 ILE A CA 1
ATOM 3422 C C . ILE A 1 237 ? -9.106 35.042 -10.465 1 57.9 237 ILE A C 1
ATOM 3423 O O . ILE A 1 237 ? -8.152 35.362 -11.163 1 57.78 237 ILE A O 1
ATOM 3439 N N . HIS A 1 238 ? -9.025 34.093 -9.524 1 56.37 238 HIS A N 1
ATOM 3440 C CA . HIS A 1 238 ? -7.824 33.313 -9.266 1 55.67 238 HIS A CA 1
ATOM 3441 C C . HIS A 1 238 ? -8.081 31.826 -9.551 1 55.1 238 HIS A C 1
ATOM 3442 O O . HIS A 1 238 ? -9.142 31.309 -9.227 1 55.23 238 HIS A O 1
ATOM 3456 N N . ALA A 1 239 ? -7.111 31.145 -10.157 1 53.62 239 ALA A N 1
ATOM 3457 C CA . ALA A 1 239 ? -7.217 29.719 -10.435 1 53.02 239 ALA A CA 1
ATOM 3458 C C . ALA A 1 239 ? -5.823 29.124 -10.254 1 52.17 239 ALA A C 1
ATOM 3459 O O . ALA A 1 239 ? -4.963 29.288 -11.124 1 52.3 239 ALA A O 1
ATOM 3466 N N . GLY A 1 240 ? -5.616 28.474 -9.118 1 51.19 240 GLY A N 1
ATOM 3467 C CA . GLY A 1 240 ? -4.347 27.864 -8.756 1 51.19 240 GLY A CA 1
ATOM 3468 C C . GLY A 1 240 ? -4.229 26.395 -9.105 1 51.22 240 GLY A C 1
ATOM 3469 O O . GLY A 1 240 ? -4.885 25.567 -8.482 1 51.91 240 GLY A O 1
ATOM 3473 N N . PHE A 1 241 ? -3.368 26.057 -10.083 1 50.19 241 PHE A N 1
ATOM 3474 C CA . PHE A 1 241 ? -3.062 24.684 -10.516 1 49.71 241 PHE A CA 1
ATOM 3475 C C . PHE A 1 241 ? -4.312 23.812 -10.781 1 51.95 241 PHE A C 1
ATOM 3476 O O . PHE A 1 241 ? -4.297 22.616 -10.466 1 52.62 241 PHE A O 1
ATOM 3493 N N . VAL A 1 242 ? -5.364 24.404 -11.375 1 52.84 242 VAL A N 1
ATOM 3494 C CA . VAL A 1 242 ? -6.63 23.705 -11.65 1 54.42 242 VAL A CA 1
ATOM 3495 C C . VAL A 1 242 ? -6.919 23.525 -13.147 1 54.09 242 VAL A C 1
ATOM 3496 O O . VAL A 1 242 ? -7.438 22.478 -13.526 1 54.64 242 VAL A O 1
ATOM 3509 N N . PHE A 1 243 ? -6.668 24.544 -13.98 1 53.34 243 PHE A N 1
ATOM 3510 C CA . PHE A 1 243 ? -7.03 24.477 -15.391 1 53.66 243 PHE A CA 1
ATOM 3511 C C . PHE A 1 243 ? -6.463 23.273 -16.153 1 52.85 243 PHE A C 1
ATOM 3512 O O . PHE A 1 243 ? -7.134 22.767 -17.063 1 53.1 243 PHE A O 1
ATOM 3529 N N . HIS A 1 244 ? -5.261 22.808 -15.8 1 51.82 244 HIS A N 1
ATOM 3530 C CA . HIS A 1 244 ? -4.647 21.692 -16.515 1 51.23 244 HIS A CA 1
ATOM 3531 C C . HIS A 1 244 ? -5.404 20.384 -16.368 1 51.32 244 HIS A C 1
ATOM 3532 O O . HIS A 1 244 ? -5.273 19.527 -17.238 1 50.25 244 HIS A O 1
ATOM 3546 N N . ASP A 1 245 ? -6.206 20.228 -15.286 1 52.52 245 ASP A N 1
ATOM 3547 C CA . ASP A 1 245 ? -7.028 19.039 -15.101 1 54.42 245 ASP A CA 1
ATOM 3548 C C . ASP A 1 245 ? -8.123 18.9 -16.149 1 55.12 245 ASP A C 1
ATOM 3549 O O . ASP A 1 245 ? -8.649 17.808 -16.304 1 55.26 245 ASP A O 1
ATOM 3558 N N . MET A 1 246 ? -8.476 19.979 -16.866 1 55.76 246 MET A N 1
ATOM 3559 C CA . MET A 1 246 ? -9.476 19.921 -17.934 1 56.4 246 MET A CA 1
ATOM 3560 C C . MET A 1 246 ? -8.852 19.629 -19.301 1 56.01 246 MET A C 1
ATOM 3561 O O . MET A 1 246 ? -9.598 19.514 -20.26 1 55.77 246 MET A O 1
ATOM 3575 N N . LEU A 1 247 ? -7.521 19.539 -19.423 1 55.64 247 LEU A N 1
ATOM 3576 C CA . LEU A 1 247 ? -6.875 19.325 -20.71 1 56.18 247 LEU A CA 1
ATOM 3577 C C . LEU A 1 247 ? -6.163 17.965 -20.763 1 56.99 247 LEU A C 1
ATOM 3578 O O . LEU A 1 247 ? -5.606 17.526 -19.748 1 56.54 247 LEU A O 1
ATOM 3594 N N . PRO A 1 248 ? -6.186 17.254 -21.912 1 57.75 248 PRO A N 1
ATOM 3595 C CA . PRO A 1 248 ? -6.746 17.625 -23.218 1 58.77 248 PRO A CA 1
ATOM 3596 C C . PRO A 1 248 ? -8.214 17.254 -23.463 1 60.38 248 PRO A C 1
ATOM 3597 O O . PRO A 1 248 ? -8.746 17.649 -24.49 1 60.16 248 PRO A O 1
ATOM 3608 N N . GLU A 1 249 ? -8.869 16.517 -22.558 1 61.81 249 GLU A N 1
ATOM 3609 C CA . GLU A 1 249 ? -10.237 16.033 -22.806 1 63.74 249 GLU A CA 1
ATOM 3610 C C . GLU A 1 249 ? -11.357 17.099 -22.788 1 64.33 249 GLU A C 1
ATOM 3611 O O . GLU A 1 249 ? -12.288 16.981 -23.572 1 64.68 249 GLU A O 1
ATOM 3623 N N . GLU A 1 250 ? -11.302 18.101 -21.901 1 64.27 250 GLU A N 1
ATOM 3624 C CA . GLU A 1 250 ? -12.357 19.126 -21.789 1 64.59 250 GLU A CA 1
ATOM 3625 C C . GLU A 1 250 ? -11.892 20.513 -22.289 1 64.15 250 GLU A C 1
ATOM 3626 O O . GLU A 1 250 ? -12.246 21.534 -21.699 1 63.26 250 GLU A O 1
ATOM 3638 N N . GLU A 1 251 ? -11.145 20.54 -23.407 1 64.71 251 GLU A N 1
ATOM 3639 C CA . GLU A 1 251 ? -10.586 21.766 -23.977 1 65.98 251 GLU A CA 1
ATOM 3640 C C . GLU A 1 251 ? -11.632 22.83 -24.328 1 66.8 251 GLU A C 1
ATOM 3641 O O . GLU A 1 251 ? -11.445 24.005 -24.001 1 66.93 251 GLU A O 1
ATOM 3653 N N . ASP A 1 252 ? -12.731 22.43 -24.992 1 67 252 ASP A N 1
ATOM 3654 C CA . ASP A 1 252 ? -13.777 23.375 -25.365 1 67.43 252 ASP A CA 1
ATOM 3655 C C . ASP A 1 252 ? -14.428 23.994 -24.13 1 66.52 252 ASP A C 1
ATOM 3656 O O . ASP A 1 252 ? -14.661 25.199 -24.105 1 66.71 252 ASP A O 1
ATOM 3665 N N . VAL A 1 253 ? -14.686 23.188 -23.096 1 65.63 253 VAL A N 1
ATOM 3666 C CA . VAL A 1 253 ? -15.268 23.695 -21.853 1 65.47 253 VAL A CA 1
ATOM 3667 C C . VAL A 1 253 ? -14.256 24.662 -21.183 1 64.83 253 VAL A C 1
ATOM 3668 O O . VAL A 1 253 ? -14.64 25.751 -20.766 1 65.51 253 VAL A O 1
ATOM 3681 N N . CYS A 1 254 ? -12.976 24.308 -21.168 1 63.46 254 CYS A N 1
ATOM 3682 C CA . CYS A 1 254 ? -11.921 25.159 -20.599 1 62.2 254 CYS A CA 1
ATOM 3683 C C . CYS A 1 254 ? -11.889 26.536 -21.291 1 61.11 254 CYS A C 1
ATOM 3684 O O . CYS A 1 254 ? -11.947 27.569 -20.62 1 59.66 254 CYS A O 1
ATOM 3692 N N . ASP A 1 255 ? -11.87 26.54 -22.627 1 62.06 255 ASP A N 1
ATOM 3693 C CA . ASP A 1 255 ? -11.886 27.778 -23.419 1 63.53 255 ASP A CA 1
ATOM 3694 C C . ASP A 1 255 ? -13.125 28.641 -23.17 1 65.33 255 ASP A C 1
ATOM 3695 O O . ASP A 1 255 ? -13.016 29.865 -23.21 1 65.63 255 ASP A O 1
ATOM 3704 N N . GLN A 1 256 ? -14.294 28.025 -22.928 1 66.28 256 GLN A N 1
ATOM 3705 C CA . GLN A 1 256 ? -15.513 28.77 -22.622 1 67.03 256 GLN A CA 1
ATOM 3706 C C . GLN A 1 256 ? -15.42 29.341 -21.193 1 66.6 256 GLN A C 1
ATOM 3707 O O . GLN A 1 256 ? -15.8 30.476 -20.981 1 66.73 256 GLN A O 1
ATOM 3721 N N . VAL A 1 257 ? -14.862 28.595 -20.236 1 66.38 257 VAL A N 1
ATOM 3722 C CA . VAL A 1 257 ? -14.655 29.104 -18.86 1 66.37 257 VAL A CA 1
ATOM 3723 C C . VAL A 1 257 ? -13.726 30.345 -18.902 1 65.24 257 VAL A C 1
ATOM 3724 O O . VAL A 1 257 ? -14.024 31.36 -18.265 1 65.02 257 VAL A O 1
ATOM 3737 N N . LEU A 1 258 ? -12.643 30.274 -19.706 1 64.07 258 LEU A N 1
ATOM 3738 C CA . LEU A 1 258 ? -11.723 31.404 -19.886 1 63.48 258 LEU A CA 1
ATOM 3739 C C . LEU A 1 258 ? -12.402 32.613 -20.591 1 63.55 258 LEU A C 1
ATOM 3740 O O . LEU A 1 258 ? -12.248 33.742 -20.125 1 63.11 258 LEU A O 1
ATOM 3756 N N . ALA A 1 259 ? -13.169 32.388 -21.675 1 63.91 259 ALA A N 1
ATOM 3757 C CA . ALA A 1 259 ? -13.875 33.478 -22.359 1 64.64 259 ALA A CA 1
ATOM 3758 C C . ALA A 1 259 ? -14.94 34.108 -21.45 1 64.84 259 ALA A C 1
ATOM 3759 O O . ALA A 1 259 ? -15.138 35.319 -21.491 1 65 259 ALA A O 1
ATOM 3766 N N . ASN A 1 260 ? -15.6 33.296 -20.619 1 64.53 260 ASN A N 1
ATOM 3767 C CA . ASN A 1 260 ? -16.566 33.786 -19.653 1 64.82 260 ASN A CA 1
ATOM 3768 C C . ASN A 1 260 ? -15.883 34.563 -18.538 1 64.05 260 ASN A C 1
ATOM 3769 O O . ASN A 1 260 ? -16.503 35.454 -17.981 1 63.69 260 ASN A O 1
ATOM 3780 N N . CYS A 1 261 ? -14.632 34.207 -18.167 1 63.46 261 CYS A N 1
ATOM 3781 C CA . CYS A 1 261 ? -13.896 34.95 -17.156 1 63.18 261 CYS A CA 1
ATOM 3782 C C . CYS A 1 261 ? -13.596 36.353 -17.674 1 63.89 261 CYS A C 1
ATOM 3783 O O . CYS A 1 261 ? -13.8 37.317 -16.944 1 63.38 261 CYS A O 1
ATOM 3791 N N . ARG A 1 262 ? -13.111 36.467 -18.93 1 65.27 262 ARG A N 1
ATOM 3792 C CA . ARG A 1 262 ? -12.755 37.747 -19.541 1 67.25 262 ARG A CA 1
ATOM 3793 C C . ARG A 1 262 ? -13.95 38.677 -19.64 1 69.21 262 ARG A C 1
ATOM 3794 O O . ARG A 1 262 ? -13.865 39.834 -19.229 1 69.61 262 ARG A O 1
ATOM 3815 N N . GLU A 1 263 ? -15.05 38.186 -20.211 1 70.52 263 GLU A N 1
ATOM 3816 C CA . GLU A 1 263 ? -16.268 38.982 -20.38 1 71.91 263 GLU A CA 1
ATOM 3817 C C . GLU A 1 263 ? -16.897 39.356 -19.028 1 72.61 263 GLU A C 1
ATOM 3818 O O . GLU A 1 263 ? -17.48 40.433 -18.924 1 72.83 263 GLU A O 1
ATOM 3830 N N . SER A 1 264 ? -16.764 38.496 -17.999 1 72.69 264 SER A N 1
ATOM 3831 C CA . SER A 1 264 ? -17.319 38.755 -16.663 1 73.34 264 SER A CA 1
ATOM 3832 C C . SER A 1 264 ? -16.532 39.759 -15.812 1 73.22 264 SER A C 1
ATOM 3833 O O . SER A 1 264 ? -17.115 40.334 -14.891 1 73.56 264 SER A O 1
ATOM 3841 N N . LEU A 1 265 ? -15.217 39.918 -16.045 1 72.37 265 LEU A N 1
ATOM 3842 C CA . LEU A 1 265 ? -14.405 40.835 -15.239 1 71.93 265 LEU A CA 1
ATOM 3843 C C . LEU A 1 265 ? -14.907 42.286 -15.296 1 71.9 265 LEU A C 1
ATOM 3844 O O . LEU A 1 265 ? -15.331 42.752 -16.35 1 71.35 265 LEU A O 1
ATOM 3860 N N . ALA A 1 266 ? -14.781 43.009 -14.172 1 71.8 266 ALA A N 1
ATOM 3861 C CA . ALA A 1 266 ? -15.101 44.43 -14.103 1 72.22 266 ALA A CA 1
ATOM 3862 C C . ALA A 1 266 ? -13.984 45.195 -14.867 1 72.5 266 ALA A C 1
ATOM 3863 O O . ALA A 1 266 ? -12.876 44.657 -14.968 1 72.51 266 ALA A O 1
ATOM 3870 N N . PRO A 1 267 ? -14.19 46.433 -15.398 1 72.27 267 PRO A N 1
ATOM 3871 C CA . PRO A 1 267 ? -13.088 47.111 -16.122 1 72.07 267 PRO A CA 1
ATOM 3872 C C . PRO A 1 267 ? -11.765 47.131 -15.351 1 71.84 267 PRO A C 1
ATOM 3873 O O . PRO A 1 267 ? -11.773 47.24 -14.12 1 72.16 267 PRO A O 1
ATOM 3884 N N . GLY A 1 268 ? -10.651 46.928 -16.058 1 70.91 268 GLY A N 1
ATOM 3885 C CA . GLY A 1 268 ? -9.337 46.859 -15.423 1 69.89 268 GLY A CA 1
ATOM 3886 C C . GLY A 1 268 ? -9.063 45.587 -14.626 1 68.57 268 GLY A C 1
ATOM 3887 O O . GLY A 1 268 ? -8.012 45.466 -13.985 1 68.4 268 GLY A O 1
ATOM 3891 N N . GLY A 1 269 ? -10.007 44.644 -14.637 1 66.97 269 GLY A N 1
ATOM 3892 C CA . GLY A 1 269 ? -9.875 43.398 -13.903 1 65.78 269 GLY A CA 1
ATOM 3893 C C . GLY A 1 269 ? -8.943 42.413 -14.572 1 63.82 269 GLY A C 1
ATOM 3894 O O . GLY A 1 269 ? -8.606 42.562 -15.755 1 64.04 269 GLY A O 1
ATOM 3898 N N . PHE A 1 270 ? -8.533 41.394 -13.822 1 61.78 270 PHE A N 1
ATOM 3899 C CA . PHE A 1 270 ? -7.668 40.369 -14.369 1 60.24 270 PHE A CA 1
ATOM 3900 C C . PHE A 1 270 ? -7.96 38.985 -13.826 1 58.18 270 PHE A C 1
ATOM 3901 O O . PHE A 1 270 ? -8.472 38.835 -12.715 1 57.62 270 PHE A O 1
ATOM 3918 N N . LEU A 1 271 ? -7.616 37.972 -14.639 1 56.64 271 LEU A N 1
ATOM 3919 C CA . LEU A 1 271 ? -7.68 36.567 -14.267 1 55.47 271 LEU A CA 1
ATOM 3920 C C . LEU A 1 271 ? -6.223 36.183 -13.965 1 53.17 271 LEU A C 1
ATOM 3921 O O . LEU A 1 271 ? -5.364 36.393 -14.806 1 52.73 271 LEU A O 1
ATOM 3937 N N . ALA A 1 272 ? -5.953 35.694 -12.759 1 52.22 272 ALA A N 1
ATOM 3938 C CA . ALA A 1 272 ? -4.632 35.274 -12.269 1 51.23 272 ALA A CA 1
ATOM 3939 C C . ALA A 1 272 ? -4.585 33.738 -12.204 1 49.6 272 ALA A C 1
ATOM 3940 O O . ALA A 1 272 ? -5.206 33.152 -11.327 1 49.34 272 ALA A O 1
ATOM 3947 N N . ILE A 1 273 ? -3.849 33.097 -13.117 1 48.04 273 ILE A N 1
ATOM 3948 C CA . ILE A 1 273 ? -3.724 31.647 -13.146 1 47.39 273 ILE A CA 1
ATOM 3949 C C . ILE A 1 273 ? -2.323 31.293 -12.702 1 46.11 273 ILE A C 1
ATOM 3950 O O . ILE A 1 273 ? -1.376 31.829 -13.258 1 45.98 273 ILE A O 1
ATOM 3966 N N . THR A 1 274 ? -2.178 30.361 -11.761 1 45.22 274 THR A N 1
ATOM 3967 C CA . THR A 1 274 ? -0.871 29.801 -11.438 1 45.42 274 THR A CA 1
ATOM 3968 C C . THR A 1 274 ? -0.927 28.386 -11.976 1 44.33 274 THR A C 1
ATOM 3969 O O . THR A 1 274 ? -1.945 27.706 -11.816 1 44.66 274 THR A O 1
ATOM 3980 N N . ASP A 1 275 ? 0.088 27.99 -12.727 1 43.08 275 ASP A N 1
ATOM 3981 C CA . ASP A 1 275 ? 0.127 26.652 -13.286 1 42.02 275 ASP A CA 1
ATOM 3982 C C . ASP A 1 275 ? 1.546 26.212 -13.619 1 39.24 275 ASP A C 1
ATOM 3983 O O . ASP A 1 275 ? 2.48 26.985 -13.468 1 38.68 275 ASP A O 1
ATOM 3992 N N . ALA A 1 276 ? 1.698 24.93 -13.934 1 37.57 276 ALA A N 1
ATOM 3993 C CA . ALA A 1 276 ? 2.971 24.295 -14.209 1 37.34 276 ALA A CA 1
ATOM 3994 C C . ALA A 1 276 ? 3.212 24.245 -15.711 1 36.4 276 ALA A C 1
ATOM 3995 O O . ALA A 1 276 ? 2.357 23.765 -16.467 1 35.5 276 ALA A O 1
ATOM 4002 N N . VAL A 1 277 ? 4.358 24.788 -16.139 1 35.65 277 VAL A N 1
ATOM 4003 C CA . VAL A 1 277 ? 4.753 24.73 -17.546 1 35.64 277 VAL A CA 1
ATOM 4004 C C . VAL A 1 277 ? 5.624 23.455 -17.738 1 35.41 277 VAL A C 1
ATOM 4005 O O . VAL A 1 277 ? 6.353 23.043 -16.792 1 35.43 277 VAL A O 1
ATOM 4018 N N . PRO A 1 278 ? 5.568 22.806 -18.919 1 34.58 278 PRO A N 1
ATOM 4019 C CA . PRO A 1 278 ? 6.317 21.555 -19.095 1 33.94 278 PRO A CA 1
ATOM 4020 C C . PRO A 1 278 ? 7.794 21.674 -19.43 1 33.19 278 PRO A C 1
ATOM 4021 O O . PRO A 1 278 ? 8.209 22.558 -20.178 1 33.44 278 PRO A O 1
ATOM 4032 N N . TYR A 1 279 ? 8.573 20.745 -18.873 1 31.71 279 TYR A N 1
ATOM 4033 C CA . TYR A 1 279 ? 9.958 20.426 -19.179 1 32.86 279 TYR A CA 1
ATOM 4034 C C . TYR A 1 279 ? 10.866 21.605 -19.515 1 33.46 279 TYR A C 1
ATOM 4035 O O . TYR A 1 279 ? 11.315 21.767 -20.662 1 32.75 279 TYR A O 1
ATOM 4053 N N . LEU A 1 280 ? 11.194 22.393 -18.489 1 33.47 280 LEU A N 1
ATOM 4054 C CA . LEU A 1 280 ? 12.126 23.5 -18.623 1 32.47 280 LEU A CA 1
ATOM 4055 C C . LEU A 1 280 ? 13.557 22.941 -18.639 1 33.44 280 LEU A C 1
ATOM 4056 O O . LEU A 1 280 ? 13.826 21.881 -18.067 1 34.19 280 LEU A O 1
ATOM 4072 N N . ARG A 1 281 ? 14.457 23.643 -19.325 1 33.72 281 ARG A N 1
ATOM 4073 C CA . ARG A 1 281 ? 15.857 23.279 -19.506 1 34.11 281 ARG A CA 1
ATOM 4074 C C . ARG A 1 281 ? 16.803 24.017 -18.566 1 31.12 281 ARG A C 1
ATOM 4075 O O . ARG A 1 281 ? 17.932 23.539 -18.403 1 29.7 281 ARG A O 1
ATOM 4096 N N . ASN A 1 282 ? 16.433 25.201 -18.004 1 30.17 282 ASN A N 1
ATOM 4097 C CA . ASN A 1 282 ? 17.376 25.947 -17.191 1 30.13 282 ASN A CA 1
ATOM 4098 C C . ASN A 1 282 ? 17.823 25.137 -15.97 1 28.67 282 ASN A C 1
ATOM 4099 O O . ASN A 1 282 ? 17.053 24.333 -15.458 1 28.93 282 ASN A O 1
ATOM 4110 N N . ASP A 1 283 ? 19.052 25.325 -15.548 1 28.37 283 ASP A N 1
ATOM 4111 C CA . ASP A 1 283 ? 19.638 24.531 -14.507 1 30.03 283 ASP A CA 1
ATOM 4112 C C . ASP A 1 283 ? 18.853 24.509 -13.194 1 31.07 283 ASP A C 1
ATOM 4113 O O . ASP A 1 283 ? 18.724 23.443 -12.586 1 30.78 283 ASP A O 1
ATOM 4122 N N . ARG A 1 284 ? 18.332 25.657 -12.749 1 31.84 284 ARG A N 1
ATOM 4123 C CA . ARG A 1 284 ? 17.636 25.714 -11.479 1 31.58 284 ARG A CA 1
ATOM 4124 C C . ARG A 1 284 ? 16.361 24.896 -11.518 1 29.76 284 ARG A C 1
ATOM 4125 O O . ARG A 1 284 ? 16.108 24.099 -10.595 1 28.86 284 ARG A O 1
ATOM 4146 N N . GLU A 1 285 ? 15.579 25.042 -12.574 1 27.64 285 GLU A N 1
ATOM 4147 C CA . GLU A 1 285 ? 14.263 24.45 -12.619 1 27.86 285 GLU A CA 1
ATOM 4148 C C . GLU A 1 285 ? 14.145 23.076 -13.207 1 27.3 285 GLU A C 1
ATOM 4149 O O . GLU A 1 285 ? 13.14 22.435 -12.959 1 28.36 285 GLU A O 1
ATOM 4161 N N . ARG A 1 286 ? 15.08 22.652 -14.022 1 27.19 286 ARG A N 1
ATOM 4162 C CA . ARG A 1 286 ? 14.909 21.48 -14.892 1 27.22 286 ARG A CA 1
ATOM 4163 C C . ARG A 1 286 ? 14.594 20.158 -14.156 1 26.83 286 ARG A C 1
ATOM 4164 O O . ARG A 1 286 ? 13.715 19.401 -14.629 1 25.78 286 ARG A O 1
ATOM 4185 N N . ARG A 1 287 ? 15.232 19.906 -13.005 1 27.57 287 ARG A N 1
ATOM 4186 C CA . ARG A 1 287 ? 15.041 18.601 -12.352 1 27.98 287 ARG A CA 1
ATOM 4187 C C . ARG A 1 287 ? 13.625 18.422 -11.815 1 26.96 287 ARG A C 1
ATOM 4188 O O . ARG A 1 287 ? 12.915 17.463 -12.192 1 25.85 287 ARG A O 1
ATOM 4209 N N . PHE A 1 288 ? 13.153 19.39 -11.046 1 28.72 288 PHE A N 1
ATOM 4210 C CA . PHE A 1 288 ? 11.8 19.35 -10.5 1 28.53 288 PHE A CA 1
ATOM 4211 C C . PHE A 1 288 ? 10.745 19.609 -11.581 1 28 288 PHE A C 1
ATOM 4212 O O . PHE A 1 288 ? 9.673 18.991 -11.572 1 26.95 288 PHE A O 1
ATOM 4229 N N . SER A 1 289 ? 11.061 20.444 -12.571 1 27.94 289 SER A N 1
ATOM 4230 C CA . SER A 1 289 ? 10.19 20.598 -13.738 1 28.07 289 SER A CA 1
ATOM 4231 C C . SER A 1 289 ? 9.944 19.238 -14.414 1 28.11 289 SER A C 1
ATOM 4232 O O . SER A 1 289 ? 8.794 18.86 -14.6 1 27.89 289 SER A O 1
ATOM 4240 N N . ALA A 1 290 ? 11.006 18.447 -14.616 1 28.59 290 ALA A N 1
ATOM 4241 C CA . ALA A 1 290 ? 10.826 17.132 -15.276 1 29.52 290 ALA A CA 1
ATOM 4242 C C . ALA A 1 290 ? 9.932 16.21 -14.447 1 30.26 290 ALA A C 1
ATOM 4243 O O . ALA A 1 290 ? 9.061 15.556 -15.019 1 30.22 290 ALA A O 1
ATOM 4250 N N . ALA A 1 291 ? 10.107 16.205 -13.098 1 29.8 291 ALA A N 1
ATOM 4251 C CA . ALA A 1 291 ? 9.28 15.379 -12.194 1 29.08 291 ALA A CA 1
ATOM 4252 C C . ALA A 1 291 ? 7.809 15.82 -12.287 1 29.52 291 ALA A C 1
ATOM 4253 O O . ALA A 1 291 ? 6.922 14.989 -12.546 1 28.48 291 ALA A O 1
ATOM 4260 N N . VAL A 1 292 ? 7.556 17.124 -12.175 1 29.08 292 VAL A N 1
ATOM 4261 C CA . VAL A 1 292 ? 6.172 17.623 -12.321 1 30.53 292 VAL A CA 1
ATOM 4262 C C . VAL A 1 292 ? 5.566 17.251 -13.696 1 31.43 292 VAL A C 1
ATOM 4263 O O . VAL A 1 292 ? 4.437 16.748 -13.785 1 31.55 292 VAL A O 1
ATOM 4276 N N . SER A 1 293 ? 6.323 17.503 -14.758 1 31.64 293 SER A N 1
ATOM 4277 C CA . SER A 1 293 ? 5.899 17.261 -16.134 1 32.03 293 SER A CA 1
ATOM 4278 C C . SER A 1 293 ? 5.663 15.804 -16.455 1 32.95 293 SER A C 1
ATOM 4279 O O . SER A 1 293 ? 4.724 15.498 -17.16 1 34.12 293 SER A O 1
ATOM 4287 N N . TYR A 1 294 ? 6.484 14.913 -15.917 1 32.65 294 TYR A N 1
ATOM 4288 C CA . TYR A 1 294 ? 6.375 13.485 -16.161 1 32.86 294 TYR A CA 1
ATOM 4289 C C . TYR A 1 294 ? 5.216 12.868 -15.406 1 32.93 294 TYR A C 1
ATOM 4290 O O . TYR A 1 294 ? 4.43 12.1 -15.983 1 33.03 294 TYR A O 1
ATOM 4308 N N . TYR A 1 295 ? 5.051 13.228 -14.121 1 32.83 295 TYR A N 1
ATOM 4309 C CA . TYR A 1 295 ? 3.878 12.77 -13.362 1 32.17 295 TYR A CA 1
ATOM 4310 C C . TYR A 1 295 ? 2.578 13.259 -14.031 1 32.25 295 TYR A C 1
ATOM 4311 O O . TYR A 1 295 ? 1.661 12.465 -14.204 1 31.38 295 TYR A O 1
ATOM 4329 N N . HIS A 1 296 ? 2.539 14.522 -14.483 1 32.57 296 HIS A N 1
ATOM 4330 C CA . HIS A 1 296 ? 1.348 15.009 -15.191 1 34.41 296 HIS A CA 1
ATOM 4331 C C . HIS A 1 296 ? 1.114 14.361 -16.568 1 34.75 296 HIS A C 1
ATOM 4332 O O . HIS A 1 296 ? 0.024 13.884 -16.831 1 35.19 296 HIS A O 1
ATOM 4346 N N . GLY A 1 297 ? 2.128 14.327 -17.412 1 36.22 297 GLY A N 1
ATOM 4347 C CA . GLY A 1 297 ? 1.987 13.824 -18.772 1 37.38 297 GLY A CA 1
ATOM 4348 C C . GLY A 1 297 ? 1.85 12.322 -18.861 1 38.58 297 GLY A C 1
ATOM 4349 O O . GLY A 1 297 ? 0.93 11.815 -19.505 1 39.78 297 GLY A O 1
ATOM 4353 N N . GLU A 1 298 ? 2.781 11.598 -18.253 1 37.21 298 GLU A N 1
ATOM 4354 C CA . GLU A 1 298 ? 2.79 10.15 -18.317 1 36.34 298 GLU A CA 1
ATOM 4355 C C . GLU A 1 298 ? 1.73 9.476 -17.45 1 36.3 298 GLU A C 1
ATOM 4356 O O . GLU A 1 298 ? 1.022 8.59 -17.935 1 36.49 298 GLU A O 1
ATOM 4368 N N . PHE A 1 299 ? 1.639 9.856 -16.177 1 36.53 299 PHE A N 1
ATOM 4369 C CA . PHE A 1 299 ? 0.8 9.155 -15.224 1 36.54 299 PHE A CA 1
ATOM 4370 C C . PHE A 1 299 ? -0.618 9.677 -15.124 1 38.13 299 PHE A C 1
ATOM 4371 O O . PHE A 1 299 ? -1.553 8.879 -15.06 1 39.59 299 PHE A O 1
ATOM 4388 N N . MET A 1 300 ? -0.796 10.999 -15.095 1 38.66 300 MET A N 1
ATOM 4389 C CA . MET A 1 300 ? -2.146 11.581 -14.974 1 40.1 300 MET A CA 1
ATOM 4390 C C . MET A 1 300 ? -2.771 11.951 -16.334 1 41.42 300 MET A C 1
ATOM 4391 O O . MET A 1 300 ? -3.965 12.245 -16.373 1 41.1 300 MET A O 1
ATOM 4405 N N . ARG A 1 301 ? -1.98 11.941 -17.446 1 42.59 301 ARG A N 1
ATOM 4406 C CA . ARG A 1 301 ? -2.402 12.382 -18.775 1 44.85 301 ARG A CA 1
ATOM 4407 C C . ARG A 1 301 ? -3.126 13.733 -18.748 1 46.42 301 ARG A C 1
ATOM 4408 O O . ARG A 1 301 ? -4.222 13.88 -19.308 1 47.08 301 ARG A O 1
ATOM 4429 N N . ARG A 1 302 ? -2.5 14.72 -18.101 1 46.18 302 ARG A N 1
ATOM 4430 C CA . ARG A 1 302 ? -3.018 16.073 -18.058 1 47.52 302 ARG A CA 1
ATOM 4431 C C . ARG A 1 302 ? -2.026 16.975 -18.779 1 47.89 302 ARG A C 1
ATOM 4432 O O . ARG A 1 302 ? -0.82 16.913 -18.532 1 48.56 302 ARG A O 1
ATOM 4453 N N . ARG A 1 303 ? -2.543 17.797 -19.706 1 47.41 303 ARG A N 1
ATOM 4454 C CA . ARG A 1 303 ? -1.726 18.63 -20.545 1 47.57 303 ARG A CA 1
ATOM 4455 C C . ARG A 1 303 ? -1.265 19.882 -19.846 1 45.93 303 ARG A C 1
ATOM 4456 O O . ARG A 1 303 ? -2.08 20.747 -19.529 1 47.05 303 ARG A O 1
ATOM 4477 N N . LEU A 1 304 ? 0.044 19.991 -19.631 1 43.57 304 LEU A N 1
ATOM 4478 C CA . LEU A 1 304 ? 0.663 21.202 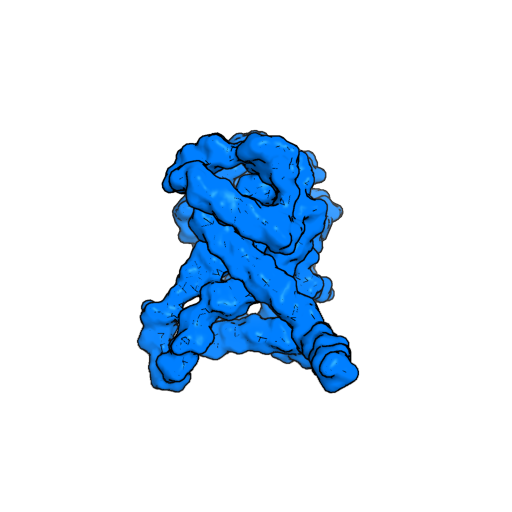-19.08 1 41.9 304 LEU A CA 1
ATOM 4479 C C . LEU A 1 304 ? 1.008 22.067 -20.305 1 41.26 304 LEU A C 1
ATOM 4480 O O . LEU A 1 304 ? 1.509 21.545 -21.296 1 41.52 304 LEU A O 1
ATOM 4496 N N . GLN A 1 305 ? 0.7 23.361 -20.252 1 40.73 305 GLN A N 1
ATOM 4497 C CA . GLN A 1 305 ? 0.968 24.26 -21.366 1 40.44 305 GLN A CA 1
ATOM 4498 C C . GLN A 1 305 ? 2.188 25.126 -21.133 1 39.98 305 GLN A C 1
ATOM 4499 O O . GLN A 1 305 ? 2.446 25.569 -20.016 1 40.16 305 GLN A O 1
ATOM 4513 N N . SER A 1 306 ? 2.924 25.416 -22.203 1 39.18 306 SER A N 1
ATOM 4514 C CA . SER A 1 306 ? 4.053 26.344 -22.129 1 38.99 306 SER A CA 1
ATOM 4515 C C . SER A 1 306 ? 3.487 27.743 -21.892 1 39.11 306 SER A C 1
ATOM 4516 O O . SER A 1 306 ? 2.277 27.986 -22.077 1 39.06 306 SER A O 1
ATOM 4524 N N . GLU A 1 307 ? 4.362 28.694 -21.597 1 39.07 307 GLU A N 1
ATOM 4525 C CA . GLU A 1 307 ? 3.952 30.1 -21.5 1 39.37 307 GLU A CA 1
ATOM 4526 C C . GLU A 1 307 ? 3.347 30.579 -22.836 1 39.92 307 GLU A C 1
ATOM 4527 O O . GLU A 1 307 ? 2.359 31.302 -22.832 1 39.49 307 GLU A O 1
ATOM 4539 N N . GLU A 1 308 ? 3.943 30.183 -23.969 1 41.03 308 GLU A N 1
ATOM 4540 C CA . GLU A 1 308 ? 3.461 30.607 -25.286 1 42 308 GLU A CA 1
ATOM 4541 C C . GLU A 1 308 ? 2.047 30.089 -25.538 1 42.58 308 GLU A C 1
ATOM 4542 O O . GLU A 1 308 ? 1.209 30.839 -26.063 1 43.48 308 GLU A O 1
ATOM 4554 N N . GLU A 1 309 ? 1.781 28.818 -25.154 1 41.9 309 GLU A N 1
ATOM 4555 C CA . GLU A 1 309 ? 0.469 28.191 -25.304 1 43.28 309 GLU A CA 1
ATOM 4556 C C . GLU A 1 309 ? -0.546 28.869 -24.414 1 45.07 309 GLU A C 1
ATOM 4557 O O . GLU A 1 309 ? -1.645 29.196 -24.876 1 46.25 309 GLU A O 1
ATOM 4569 N N . TRP A 1 310 ? -0.196 29.106 -23.152 1 45.44 310 TRP A N 1
ATOM 4570 C CA . TRP A 1 310 ? -1.094 29.801 -22.226 1 45.98 310 TRP A CA 1
ATOM 4571 C C . TRP A 1 310 ? -1.437 31.202 -22.721 1 47.43 310 TRP A C 1
ATOM 4572 O O . TRP A 1 310 ? -2.605 31.585 -22.682 1 47.63 310 TRP A O 1
ATOM 4593 N N . VAL A 1 311 ? -0.441 31.938 -23.246 1 47.76 311 VAL A N 1
ATOM 4594 C CA . VAL A 1 311 ? -0.677 33.298 -23.751 1 48.75 311 VAL A CA 1
ATOM 4595 C C . VAL A 1 311 ? -1.631 33.239 -24.969 1 49.9 311 VAL A C 1
ATOM 4596 O O . VAL A 1 311 ? -2.599 33.982 -25.002 1 49.61 311 VAL A O 1
ATOM 4609 N N . GLU A 1 312 ? -1.364 32.36 -25.949 1 50.64 312 GLU A N 1
ATOM 4610 C CA . GLU A 1 312 ? -2.227 32.207 -27.121 1 52.53 312 GLU A CA 1
ATOM 4611 C C . GLU A 1 312 ? -3.663 31.818 -26.706 1 52.96 312 GLU A C 1
ATOM 4612 O O . GLU A 1 312 ? -4.613 32.409 -27.203 1 53.68 312 GLU A O 1
ATOM 4624 N N . ARG A 1 313 ? -3.827 30.874 -25.764 1 52.83 313 ARG A N 1
ATOM 4625 C CA . ARG A 1 313 ? -5.162 30.479 -25.287 1 52.76 313 ARG A CA 1
ATOM 4626 C C . ARG A 1 313 ? -5.874 31.653 -24.591 1 52.76 313 ARG A C 1
ATOM 4627 O O . ARG A 1 313 ? -7.05 31.89 -24.846 1 52.85 313 ARG A O 1
ATOM 4648 N N . LEU A 1 314 ? -5.171 32.382 -23.727 1 52.8 314 LEU A N 1
ATOM 4649 C CA . LEU A 1 314 ? -5.76 33.517 -23.012 1 53.38 314 LEU A CA 1
ATOM 4650 C C . LEU A 1 314 ? -6.122 34.684 -23.945 1 55.15 314 LEU A C 1
ATOM 4651 O O . LEU A 1 314 ? -7.162 35.308 -23.754 1 54.9 314 LEU A O 1
ATOM 4667 N N A ARG A 1 315 ? -5.294 34.966 -24.96 0.61 55.95 315 ARG A N 1
ATOM 4668 N N B ARG A 1 315 ? -5.292 34.957 -24.957 0.39 55.85 315 ARG A N 1
ATOM 4669 C CA A ARG A 1 315 ? -5.622 36.013 -25.936 0.61 57.06 315 ARG A CA 1
ATOM 4670 C CA B ARG A 1 315 ? -5.614 35.984 -25.951 0.39 56.94 315 ARG A CA 1
ATOM 4671 C C A ARG A 1 315 ? -6.804 35.552 -26.827 0.61 58.33 315 ARG A C 1
ATOM 4672 C C B ARG A 1 315 ? -6.836 35.538 -26.766 0.39 58.15 315 ARG A C 1
ATOM 4673 O O A ARG A 1 315 ? -7.625 36.383 -27.217 0.61 58.86 315 ARG A O 1
ATOM 4674 O O B ARG A 1 315 ? -7.704 36.359 -27.058 0.39 58.51 315 ARG A O 1
ATOM 4715 N N . GLY A 1 316 ? -6.908 34.246 -27.098 1 58.59 316 GLY A N 1
ATOM 4716 C CA . GLY A 1 316 ? -8.032 33.667 -27.828 1 59.83 316 GLY A CA 1
ATOM 4717 C C . GLY A 1 316 ? -9.344 33.768 -27.061 1 61.35 316 GLY A C 1
ATOM 4718 O O . GLY A 1 316 ? -10.416 33.736 -27.672 1 62.38 316 GLY A O 1
ATOM 4722 N N . ALA A 1 317 ? -9.279 33.907 -25.712 1 61.66 317 ALA A N 1
ATOM 4723 C CA . ALA A 1 317 ? -10.448 34.119 -24.857 1 62.26 317 ALA A CA 1
ATOM 4724 C C . ALA A 1 317 ? -10.85 35.619 -24.728 1 62.19 317 ALA A C 1
ATOM 4725 O O . ALA A 1 317 ? -11.756 35.934 -23.957 1 62.18 317 ALA A O 1
ATOM 4732 N N . GLY A 1 318 ? -10.18 36.519 -25.456 1 62.17 318 GLY A N 1
ATOM 4733 C CA . GLY A 1 318 ? -10.494 37.947 -25.45 1 62.33 318 GLY A CA 1
ATOM 4734 C C . GLY A 1 318 ? -9.632 38.82 -24.553 1 62.1 318 GLY A C 1
ATOM 4735 O O . GLY A 1 318 ? -9.81 40.033 -24.559 1 62.29 318 GLY A O 1
ATOM 4739 N N . PHE A 1 319 ? -8.713 38.243 -23.75 1 61.75 319 PHE A N 1
ATOM 4740 C CA . PHE A 1 319 ? -7.879 39.049 -22.855 1 61.04 319 PHE A CA 1
ATOM 4741 C C . PHE A 1 319 ? -6.966 39.963 -23.696 1 61.11 319 PHE A C 1
ATOM 4742 O O . PHE A 1 319 ? -6.39 39.521 -24.684 1 61.47 319 PHE A O 1
ATOM 4759 N N . SER A 1 320 ? -6.898 41.25 -23.341 1 60.73 320 SER A N 1
ATOM 4760 C CA . SER A 1 320 ? -6.158 42.26 -24.109 1 61.09 320 SER A CA 1
ATOM 4761 C C . SER A 1 320 ? -4.631 42.138 -24.006 1 60.77 320 SER A C 1
ATOM 4762 O O . SER A 1 320 ? -3.911 42.482 -24.948 1 61.04 320 SER A O 1
ATOM 4770 N N . ASP A 1 321 ? -4.147 41.717 -22.842 1 60.13 321 ASP A N 1
ATOM 4771 C CA . ASP A 1 321 ? -2.725 41.565 -22.587 1 59.7 321 ASP A CA 1
ATOM 4772 C C . ASP A 1 321 ? -2.526 40.517 -21.491 1 58.02 321 ASP A C 1
ATOM 4773 O O . ASP A 1 321 ? -3.3 40.434 -20.535 1 58.01 321 ASP A O 1
ATOM 4782 N N . VAL A 1 322 ? -1.471 39.733 -21.626 1 55.87 322 VAL A N 1
ATOM 4783 C CA . VAL A 1 322 ? -1.161 38.686 -20.678 1 53.26 322 VAL A CA 1
ATOM 4784 C C . VAL A 1 322 ? 0.27 38.874 -20.257 1 50.9 322 VAL A C 1
ATOM 4785 O O . VAL A 1 322 ? 1.14 39.01 -21.123 1 50.76 322 VAL A O 1
ATOM 4798 N N . ARG A 1 323 ? 0.531 38.826 -18.946 1 48.68 323 ARG A N 1
ATOM 4799 C CA . ARG A 1 323 ? 1.888 38.863 -18.403 1 46.94 323 ARG A CA 1
ATOM 4800 C C . ARG A 1 323 ? 2.181 37.518 -17.709 1 44.35 323 ARG A C 1
ATOM 4801 O O . ARG A 1 323 ? 1.323 36.969 -17.018 1 43.53 323 ARG A O 1
ATOM 4822 N N . ALA A 1 324 ? 3.397 37.001 -17.895 1 42.49 324 ALA A N 1
ATOM 4823 C CA . ALA A 1 324 ? 3.861 35.764 -17.297 1 41.32 324 ALA A CA 1
ATOM 4824 C C . ALA A 1 324 ? 4.916 36.133 -16.258 1 40.83 324 ALA A C 1
ATOM 4825 O O . ALA A 1 324 ? 5.791 36.947 -16.551 1 41.84 324 ALA A O 1
ATOM 4832 N N . LEU A 1 325 ? 4.825 35.574 -15.041 1 39.12 325 LEU A N 1
ATOM 4833 C CA . LEU A 1 325 ? 5.78 35.854 -13.979 1 38.71 325 LEU A CA 1
ATOM 4834 C C . LEU A 1 325 ? 6.341 34.535 -13.46 1 36.68 325 LEU A C 1
ATOM 4835 O O . LEU A 1 325 ? 5.598 33.583 -13.194 1 34.87 325 LEU A O 1
ATOM 4851 N N . THR A 1 326 ? 7.656 34.484 -13.328 1 35.39 326 THR A N 1
ATOM 4852 C CA . THR A 1 326 ? 8.309 33.298 -12.822 1 34.7 326 THR A CA 1
ATOM 4853 C C . THR A 1 326 ? 8.115 33.212 -11.307 1 34.4 326 THR A C 1
ATOM 4854 O O . THR A 1 326 ? 8.328 34.189 -10.589 1 34.09 326 THR A O 1
ATOM 4865 N N . LEU A 1 327 ? 7.641 32.065 -10.845 1 34.57 327 LEU A N 1
ATOM 4866 C CA . LEU A 1 327 ? 7.472 31.795 -9.414 1 33.92 327 LEU A CA 1
ATOM 4867 C C . LEU A 1 327 ? 8.702 31.036 -8.95 1 33.74 327 LEU A C 1
ATOM 4868 O O . LEU A 1 327 ? 9.363 30.374 -9.753 1 33.91 327 LEU A O 1
ATOM 4884 N N . ALA A 1 328 ? 8.973 31.064 -7.627 1 32.44 328 ALA A N 1
ATOM 4885 C CA . ALA A 1 328 ? 10.065 30.291 -7.07 1 30.36 328 ALA A CA 1
ATOM 4886 C C . ALA A 1 328 ? 9.813 28.79 -7.182 1 28.62 328 ALA A C 1
ATOM 4887 O O . ALA A 1 328 ? 10.781 28.038 -7.328 1 27.49 328 ALA A O 1
ATOM 4894 N N . PHE A 1 329 ? 8.546 28.354 -7.203 1 29.99 329 PHE A N 1
ATOM 4895 C CA . PHE A 1 329 ? 8.166 26.944 -7.373 1 31.01 329 PHE A CA 1
ATOM 4896 C C . PHE A 1 329 ? 8.682 26.51 -8.745 1 31.74 329 PHE A C 1
ATOM 4897 O O . PHE A 1 329 ? 8.257 27.125 -9.734 1 31.54 329 PHE A O 1
ATOM 4914 N N . PRO A 1 330 ? 9.645 25.573 -8.845 1 31.57 330 PRO A N 1
ATOM 4915 C CA . PRO A 1 330 ? 10.218 25.291 -10.166 1 31.58 330 PRO A CA 1
ATOM 4916 C C . PRO A 1 330 ? 9.183 24.808 -11.147 1 31.43 330 PRO A C 1
ATOM 4917 O O . PRO A 1 330 ? 8.369 23.97 -10.801 1 31.49 330 PRO A O 1
ATOM 4928 N N . THR A 1 331 ? 9.139 25.432 -12.337 1 31.38 331 THR A N 1
ATOM 4929 C CA . THR A 1 331 ? 8.172 25.158 -13.392 1 32.12 331 THR A CA 1
ATOM 4930 C C . THR A 1 331 ? 6.826 25.85 -13.134 1 31.67 331 THR A C 1
ATOM 4931 O O . THR A 1 331 ? 5.976 25.76 -13.988 1 31.84 331 THR A O 1
ATOM 4942 N N . GLY A 1 332 ? 6.659 26.579 -12.041 1 31.63 332 GLY A N 1
ATOM 4943 C CA . GLY A 1 332 ? 5.441 27.296 -11.739 1 31.28 332 GLY A CA 1
ATOM 4944 C C . GLY A 1 332 ? 5.489 28.671 -12.373 1 32.13 332 GLY A C 1
ATOM 4945 O O . GLY A 1 332 ? 6.514 29.347 -12.32 1 32.49 332 GLY A O 1
ATOM 4949 N N . ARG A 1 333 ? 4.396 29.068 -13.005 1 32.78 333 ARG A N 1
ATOM 4950 C CA . ARG A 1 333 ? 4.255 30.383 -13.604 1 33.82 333 ARG A CA 1
ATOM 4951 C C . ARG A 1 333 ? 2.933 31.023 -13.188 1 35.24 333 ARG A C 1
ATOM 4952 O O . ARG A 1 333 ? 1.937 30.327 -12.963 1 36.31 333 ARG A O 1
ATOM 4973 N N . LEU A 1 334 ? 2.961 32.343 -12.988 1 35.49 334 LEU A N 1
ATOM 4974 C CA . LEU A 1 334 ? 1.777 33.125 -12.68 1 37.71 334 LEU A CA 1
ATOM 4975 C C . LEU A 1 334 ? 1.458 33.956 -13.935 1 39.4 334 LEU A C 1
ATOM 4976 O O . LEU A 1 334 ? 2.288 34.725 -14.436 1 38.92 334 LEU A O 1
ATOM 4992 N N . PHE A 1 335 ? 0.263 33.74 -14.477 1 40.9 335 PHE A N 1
ATOM 4993 C CA . PHE A 1 335 ? -0.204 34.414 -15.654 1 41.96 335 PHE A CA 1
ATOM 4994 C C . PHE A 1 335 ? -1.27 35.409 -15.213 1 43.69 335 PHE A C 1
ATOM 4995 O O . PHE A 1 335 ? -2.238 35.019 -14.568 1 43.11 335 PHE A O 1
ATOM 5012 N N . LEU A 1 336 ? -1.058 36.703 -15.513 1 45.13 336 LEU A N 1
ATOM 5013 C CA . LEU A 1 336 ? -2.02 37.764 -15.242 1 46.97 336 LEU A CA 1
ATOM 5014 C C . LEU A 1 336 ? -2.602 38.157 -16.582 1 48.62 336 LEU A C 1
ATOM 5015 O O . LEU A 1 336 ? -1.914 38.745 -17.405 1 47.86 336 LEU A O 1
ATOM 5031 N N . ALA A 1 337 ? -3.863 37.787 -16.812 1 50.81 337 ALA A N 1
ATOM 5032 C CA . ALA A 1 337 ? -4.583 38.036 -18.044 1 52.42 337 ALA A CA 1
ATOM 5033 C C . ALA A 1 337 ? -5.514 39.234 -17.828 1 55.25 337 ALA A C 1
ATOM 5034 O O . ALA A 1 337 ? -6.508 39.134 -17.114 1 55.25 337 ALA A O 1
ATOM 5041 N N . HIS A 1 338 ? -5.147 40.38 -18.403 1 56.82 338 HIS A N 1
ATOM 5042 C CA . HIS A 1 338 ? -5.892 41.611 -18.242 1 59.48 338 HIS A CA 1
ATOM 5043 C C . HIS A 1 338 ? -7.046 41.644 -19.232 1 60.7 338 HIS A C 1
ATOM 5044 O O . HIS A 1 338 ? -6.887 41.25 -20.399 1 60.34 338 HIS A O 1
ATOM 5058 N N . ARG A 1 339 ? -8.213 42.138 -18.774 1 61.73 339 ARG A N 1
ATOM 5059 C CA . ARG A 1 339 ? -9.42 42.228 -19.606 1 63.71 339 ARG A CA 1
ATOM 5060 C C . ARG A 1 339 ? -9.115 43.02 -20.881 1 64.79 339 ARG A C 1
ATOM 5061 O O . ARG A 1 339 ? -9.422 42.522 -21.982 1 65.33 339 ARG A O 1
#

Sequence (336 aa):
HDIAAQHLADGIAASGPAPDLAAAAAFLEMGDRLGVVAHLDPDRTLETAEVAAALDLPEPALVRYLDAVESAGLVIREGEGRYRACPDFDTIRHQAGYISWTMNANRPFIENARDFFTDWDKAARTHVRDYREVAVSSQWMGSHAFYPTALATIIDAAPRKVVDLGAGTCRLLIEVLGAVPGSTGVGLDFAADACRAAEQAVAQAGMTDRLTVVERTIQSVATDPGVLEGADVIHAGFVFHDMLPEEEDVCDQVLANCRESLAPGGFLAITDAVPYLRNDRERRFSAAVSYYHGEFMRRRLQSEEEWVERLRRGAGFSDVRALTLAFPTGRLFLAHR

Organism: Streptomyces griseoviridis (NCBI:txid45398)

InterPro domains:
  IPR013217 Methyltransferase type 12 [PF08242] (166-271)
  IPR029063 S-adenosyl-L-methionine-dependent methyltransferase superfamily [G3DSA:3.40.50.150] (164-329)
  IPR029063 S-adenosyl-L-methionine-dependent methyltransferase superfamily [SSF53335] (142-326)
  IPR036388 Winged helix-like DNA-binding domain superfamily [G3DSA:1.10.10.10] (23-159)
  IPR036390 Winged helix DNA-binding domain superfamily [SSF46785] (30-88)

Nearest PDB structures (foldseek):
  8rpr-assembly1_A  TM=1.002E+00  e=5.661E-58  Streptomyces griseoviridis
  8ftv-assembly1_A-2  TM=9.378E-01  e=1.225E-55  Streptomyces griseoviridis
  4m6x-assembly1_B  TM=7.017E-01  e=1.216E-19  Streptomyces hygroscopicus
  4kib-assembly1_A  TM=6.830E-01  e=1.012E-18  Streptomyces hygroscopicus
  5zw3-assembly1_A  TM=6.976E-01  e=9.620E-09  Bacillus subtilis subsp. subtilis str. 168

Radius of gyration: 22.16 Å; Cα contacts (8 Å, |Δi|>4): 559; chains: 1; bounding box: 68×49×59 Å

Solvent-accessible surface area: 16684 Å² total; per-residue (Å²): 114,127,136,62,62,108,116,115,58,73,32,112,81,92,56,42,94,58,77,113,50,61,46,7,7,62,52,2,39,106,0,21,131,66,23,0,6,81,59,7,36,23,116,123,30,3,72,0,58,111,9,4,75,69,42,135,43,88,65,89,36,4,44,160,23,0,49,42,2,57,98,54,45,13,3,75,105,96,36,174,12,101,4,72,1,7,115,82,0,48,63,34,44,19,81,0,0,44,62,7,14,27,100,20,1,0,85,26,10,75,112,37,26,199,60,6,123,116,66,46,85,114,2,30,174,81,36,98,26,75,138,111,5,19,61,33,1,32,84,12,4,1,31,89,5,32,32,61,54,7,27,60,31,1,53,126,47,73,3,163,37,0,0,7,0,34,13,22,72,0,106,13,0,36,79,0,1,59,55,15,118,55,0,54,0,16,0,1,18,154,35,48,125,22,0,115,30,0,76,102,29,2,60,150,46,66,17,88,147,73,3,75,26,36,82,42,52,22,62,32,0,13,123,79,44,51,40,0,115,33,0,35,0,0,15,0,25,46,29,1,11,75,7,1,68,149,71,66,125,54,0,53,86,0,0,28,23,0,51,94,7,4,22,127,74,2,15,0,2,0,3,1,2,3,44,120,41,188,72,130,145,4,107,212,30,0,40,32,3,3,91,21,14,42,67,6,26,116,90,82,16,3,38,64,138,66,2,43,127,29,0,133,71,9,36,5,68,52,15,138,39,71,86,3,64,10,19,0,0,15,0,0,22,0,62,84